Protein AF-Q921U5-F1 (afdb_monomer_lite)

Radius of gyration: 19.56 Å; chains: 1; bounding box: 81×26×47 Å

Organism: Mus musculus (NCBI:txid10090)

Foldseek 3Di:
DVCVVCVVVLVQLLVLCVDPDLVSVLVSLLVLLVLLQDPVSLVSLVVVPVSSLVSLLSLLVCLQDPPPVSVLSSLSSLLSNLADDPVRPDPVSLVSSVVSCCSNDVCSVVSLVVQLPDPDLSSVLSSLSNLLRCLLRPVSLLVQLPDPCSLVVLLDLPPDDDDSNLVSSLSSLVSNLPHPCNCVRNHVVSNVSSVVDNVCGSPDDPDDPPPPPPPDD

Sequence (217 aa):
QICERYPVFLEKVFEMADSQDPTMIGVAVDTVGILGSSVEGKQVLQKTGTRFERVLMRVGYQAKNASTELKIRCLDAVSSLLYLSPEQQTDDFLGMTESWFSSMSRDSLELFRGISNQPFPELHCAALKVFTAIADQPWAQRLMFNSPGFVEFVMDRSVEHDKASKDAKYELVKALANSKTVAEIFGNSNYLRLRAYLSEGPYYVKPVATTAVEGAD

Secondary structure (DSSP, 8-state):
-HHHH-HHHHHHHHHHHT-S-HHHHHHHHHHHHHHTTSHHHHHHHHHTTHHHHHHHHHHHHHHHHS-HHHHHHHHHHHHHHH---GGG--HHHHHHHHHHHHHH-TTHHHHHHHHHTSS-HHHHHHHHHHHHHHTTSHHHHHHHHHSTTHHHHHH--SS--SHHHHHHHHHHHHHHHH-SSHHHHHHHHHHHHHHHHHHH-TT--------------

pLDDT: mean 92.64, std 11.53, range [40.38, 98.75]

InterPro domains:
  IPR014756 Immunoglobulin E-set [SSF81296] (15-83)
  IPR019538 26S proteasome non-ATPase regulatory subunit 5 [PF10508] (1-216)
  IPR019538 26S proteasome non-ATPase regulatory subunit 5 [PTHR13554] (2-216)

Structure (mmCIF, N/CA/C/O backbone):
data_AF-Q921U5-F1
#
_entry.id   AF-Q921U5-F1
#
loop_
_atom_site.group_PDB
_atom_site.id
_atom_site.type_symbol
_atom_site.label_atom_id
_atom_site.label_alt_id
_atom_site.label_comp_id
_atom_site.label_asym_id
_atom_site.label_entity_id
_atom_site.label_seq_id
_atom_site.pdbx_PDB_ins_code
_atom_site.Cartn_x
_atom_site.Cartn_y
_atom_site.Cartn_z
_atom_site.occupancy
_atom_site.B_iso_or_equiv
_atom_site.auth_seq_id
_atom_site.auth_comp_id
_atom_site.auth_asym_id
_atom_site.auth_atom_id
_atom_site.pdbx_PDB_model_num
ATOM 1 N N . GLN A 1 1 ? 21.595 -8.890 -4.138 1.00 53.31 1 GLN A N 1
ATOM 2 C CA . GLN A 1 1 ? 22.723 -9.441 -4.931 1.00 53.31 1 GLN A CA 1
ATOM 3 C C . GLN A 1 1 ? 22.434 -9.629 -6.429 1.00 53.31 1 GLN A C 1
ATOM 5 O O . GLN A 1 1 ? 23.330 -9.337 -7.203 1.00 53.31 1 GLN A O 1
ATOM 10 N N . ILE A 1 2 ? 21.250 -10.074 -6.887 1.00 54.44 2 ILE A N 1
ATOM 11 C CA . ILE A 1 2 ? 20.978 -10.248 -8.339 1.00 54.44 2 ILE A CA 1
ATOM 12 C C . ILE A 1 2 ? 20.905 -8.901 -9.081 1.00 54.44 2 ILE A C 1
ATOM 14 O O . ILE A 1 2 ? 21.596 -8.713 -10.072 1.00 54.44 2 ILE A O 1
ATOM 18 N N . CYS A 1 3 ? 20.155 -7.917 -8.587 1.00 47.94 3 CYS A N 1
ATOM 19 C CA . CYS A 1 3 ? 19.958 -6.667 -9.334 1.00 47.94 3 CYS A CA 1
ATOM 20 C C . CYS A 1 3 ? 21.197 -5.747 -9.397 1.00 47.94 3 CYS A C 1
ATOM 22 O O . CYS A 1 3 ? 21.364 -5.025 -10.371 1.00 47.94 3 CYS A O 1
ATOM 24 N N . GLU A 1 4 ? 22.116 -5.827 -8.426 1.00 53.91 4 GLU A N 1
ATOM 25 C CA . GLU A 1 4 ? 23.436 -5.166 -8.521 1.00 53.91 4 GLU A CA 1
ATOM 26 C C . GLU A 1 4 ? 24.382 -5.889 -9.493 1.00 53.91 4 GLU A C 1
ATOM 28 O O . GLU A 1 4 ? 25.324 -5.296 -10.008 1.00 53.91 4 GLU A O 1
ATOM 33 N N . ARG A 1 5 ? 24.119 -7.174 -9.764 1.00 56.62 5 ARG A N 1
ATOM 34 C CA . ARG A 1 5 ? 24.915 -8.025 -10.655 1.00 56.62 5 ARG A CA 1
ATOM 35 C C . ARG A 1 5 ? 24.392 -8.035 -12.096 1.00 56.62 5 ARG A C 1
ATOM 37 O O . ARG A 1 5 ? 25.130 -8.425 -12.994 1.00 56.62 5 ARG A O 1
ATOM 44 N N . TYR A 1 6 ? 23.158 -7.574 -12.322 1.00 63.53 6 TYR A N 1
ATOM 45 C CA . TYR A 1 6 ? 22.500 -7.537 -13.631 1.00 63.53 6 TYR A CA 1
ATOM 46 C C . TYR A 1 6 ? 21.764 -6.201 -13.856 1.00 63.53 6 TYR A C 1
ATOM 48 O O . TYR A 1 6 ? 20.534 -6.178 -13.874 1.00 63.53 6 TYR A O 1
ATOM 56 N N . PRO A 1 7 ? 22.476 -5.076 -14.062 1.00 70.94 7 PRO A N 1
ATOM 57 C CA . PRO A 1 7 ? 21.848 -3.775 -14.340 1.00 70.94 7 PRO A CA 1
ATOM 58 C C . PRO A 1 7 ? 20.927 -3.809 -15.571 1.00 70.94 7 PRO A C 1
ATOM 60 O O . PRO A 1 7 ? 19.854 -3.211 -15.559 1.00 70.94 7 PRO A O 1
ATOM 63 N N . VAL A 1 8 ? 21.286 -4.614 -16.576 1.00 80.56 8 VAL A N 1
ATOM 64 C CA . VAL A 1 8 ? 20.490 -4.854 -17.792 1.00 80.56 8 VAL A CA 1
ATOM 65 C C . VAL A 1 8 ? 19.105 -5.437 -17.476 1.00 80.56 8 VAL A C 1
ATOM 67 O O . VAL A 1 8 ? 18.139 -5.165 -18.183 1.00 80.56 8 VAL A O 1
ATOM 70 N N . PHE A 1 9 ? 18.977 -6.220 -16.398 1.00 87.12 9 PHE A N 1
ATOM 71 C CA . PHE A 1 9 ? 17.687 -6.776 -15.989 1.00 87.12 9 PHE A CA 1
ATOM 72 C C . PHE A 1 9 ? 16.730 -5.674 -15.524 1.00 87.12 9 PHE A C 1
ATOM 74 O O . PHE A 1 9 ? 15.598 -5.617 -15.996 1.00 87.12 9 PHE A O 1
ATOM 81 N N . LEU A 1 10 ? 17.188 -4.771 -14.650 1.00 89.88 10 LEU A N 1
ATOM 82 C CA . LEU A 1 10 ? 16.364 -3.649 -14.189 1.00 89.88 10 LEU A CA 1
ATOM 83 C C . LEU A 1 10 ? 16.002 -2.703 -15.331 1.00 89.88 10 LEU A C 1
ATOM 85 O O . LEU A 1 10 ? 14.870 -2.233 -15.393 1.00 89.88 10 LEU A O 1
ATOM 89 N N . GLU A 1 11 ? 16.933 -2.461 -16.252 1.00 90.25 11 GLU A N 1
ATOM 90 C CA . GLU A 1 11 ? 16.661 -1.658 -17.445 1.00 90.25 11 GLU A CA 1
ATOM 91 C C . GLU A 1 11 ? 15.541 -2.273 -18.277 1.00 90.25 11 GLU A C 1
ATOM 93 O O . GLU A 1 11 ? 14.580 -1.581 -18.608 1.00 90.25 11 GLU A O 1
ATOM 98 N N . LYS A 1 12 ? 15.585 -3.590 -18.508 1.00 94.19 12 LYS A N 1
ATOM 99 C CA . LYS A 1 12 ? 14.509 -4.278 -19.218 1.00 94.19 12 LYS A CA 1
ATOM 100 C C . LYS A 1 12 ? 13.178 -4.194 -18.475 1.00 94.19 12 LYS A C 1
ATOM 102 O O . LYS A 1 12 ? 12.153 -3.966 -19.107 1.00 94.19 12 LYS A O 1
ATOM 107 N N . VAL A 1 13 ? 13.176 -4.347 -17.150 1.00 95.56 13 VAL A N 1
ATOM 108 C CA . VAL A 1 13 ? 11.961 -4.202 -16.331 1.00 95.56 13 VAL A CA 1
ATOM 109 C C . VAL A 1 13 ? 11.369 -2.798 -16.460 1.00 95.56 13 VAL A C 1
ATOM 111 O O . VAL A 1 13 ? 10.159 -2.660 -16.616 1.00 95.56 13 VAL A O 1
ATOM 114 N N . PHE A 1 14 ? 12.198 -1.756 -16.463 1.00 95.88 14 PHE A N 1
ATOM 115 C CA . PHE A 1 14 ? 11.721 -0.379 -16.599 1.00 95.88 14 PHE A CA 1
ATOM 116 C C . PHE A 1 14 ? 11.212 -0.082 -18.015 1.00 95.88 14 PHE A C 1
ATOM 118 O O . PHE A 1 14 ? 10.153 0.522 -18.159 1.00 95.88 14 PHE A O 1
ATOM 125 N N . GLU A 1 15 ? 11.881 -0.586 -19.056 1.00 95.75 15 GLU A N 1
ATOM 126 C CA . GLU A 1 15 ? 11.371 -0.522 -20.435 1.00 95.75 15 GLU A CA 1
ATOM 127 C C . GLU A 1 15 ? 10.002 -1.201 -20.578 1.00 95.75 15 GLU A C 1
ATOM 129 O O . GLU A 1 15 ? 9.134 -0.712 -21.298 1.00 95.75 15 GLU A O 1
ATOM 134 N N . MET A 1 16 ? 9.790 -2.327 -19.888 1.00 96.88 16 MET A N 1
ATOM 135 C CA . MET A 1 16 ? 8.496 -3.011 -19.876 1.00 96.88 16 MET A CA 1
ATOM 136 C C . MET A 1 16 ? 7.412 -2.185 -19.171 1.00 96.88 16 MET A C 1
ATOM 138 O O . MET A 1 16 ? 6.277 -2.165 -19.643 1.00 96.88 16 MET A O 1
ATOM 142 N N . ALA A 1 17 ? 7.749 -1.467 -18.093 1.00 95.94 17 ALA A N 1
ATOM 143 C CA . ALA A 1 17 ? 6.819 -0.565 -17.405 1.00 95.94 17 ALA A CA 1
ATOM 144 C C . ALA A 1 17 ? 6.407 0.645 -18.268 1.00 95.94 17 ALA A C 1
ATOM 146 O O . ALA A 1 17 ? 5.280 1.129 -18.147 1.00 95.94 17 ALA A O 1
ATOM 147 N N . ASP A 1 18 ? 7.298 1.100 -19.156 1.00 93.81 18 ASP A N 1
ATOM 148 C CA . ASP A 1 18 ? 7.051 2.175 -20.129 1.00 93.81 18 ASP A CA 1
ATOM 149 C C . ASP A 1 18 ? 6.366 1.684 -21.426 1.00 93.81 18 ASP A C 1
ATOM 151 O O . ASP A 1 18 ? 6.027 2.487 -22.300 1.00 93.81 18 ASP A O 1
ATOM 155 N N . SER A 1 19 ? 6.127 0.374 -21.559 1.00 94.50 19 SER A N 1
ATOM 156 C CA . SER A 1 19 ? 5.446 -0.219 -22.713 1.00 94.50 19 SER A CA 1
ATOM 157 C C . SER A 1 19 ? 3.997 0.268 -22.856 1.00 94.50 19 SER A C 1
ATOM 159 O O . SER A 1 19 ? 3.361 0.732 -21.910 1.00 94.50 19 SER A O 1
ATOM 161 N N . GLN A 1 20 ? 3.444 0.116 -24.060 1.00 93.19 20 GLN A N 1
ATOM 162 C CA . GLN A 1 20 ? 2.005 0.249 -24.314 1.00 93.19 20 GLN A CA 1
ATOM 163 C C . GLN A 1 20 ? 1.256 -1.084 -24.180 1.00 93.19 20 GLN A C 1
ATOM 165 O O . GLN A 1 20 ? 0.032 -1.081 -24.097 1.00 93.19 20 GLN A O 1
ATOM 170 N N . ASP A 1 21 ? 1.977 -2.209 -24.156 1.00 96.31 21 ASP A N 1
ATOM 171 C CA . ASP A 1 21 ? 1.406 -3.546 -23.986 1.00 96.31 21 ASP A CA 1
ATOM 172 C C . ASP A 1 21 ? 1.064 -3.796 -22.503 1.00 96.31 21 ASP A C 1
ATOM 174 O O . ASP A 1 21 ? 1.984 -3.880 -21.677 1.00 96.31 21 ASP A O 1
ATOM 178 N N . PRO A 1 22 ? -0.227 -3.959 -22.145 1.00 95.19 22 PRO A N 1
ATOM 179 C CA . PRO A 1 22 ? -0.652 -4.234 -20.772 1.00 95.19 22 PRO A CA 1
ATOM 180 C C . PRO A 1 22 ? -0.011 -5.486 -20.168 1.00 95.19 22 PRO A C 1
ATOM 182 O O . PRO A 1 22 ? 0.196 -5.538 -18.957 1.00 95.19 22 PRO A O 1
ATOM 185 N N . THR A 1 23 ? 0.342 -6.473 -20.994 1.00 96.69 23 THR A N 1
ATOM 186 C CA . THR A 1 23 ? 1.014 -7.703 -20.555 1.00 96.69 23 THR A CA 1
ATOM 187 C C . THR A 1 23 ? 2.412 -7.386 -20.041 1.00 96.69 23 THR A C 1
ATOM 189 O O . THR A 1 23 ? 2.785 -7.800 -18.944 1.00 96.69 23 THR A O 1
ATOM 192 N N . MET A 1 24 ? 3.167 -6.592 -20.806 1.00 97.62 24 MET A N 1
ATOM 193 C CA . MET A 1 24 ? 4.521 -6.163 -20.449 1.00 97.62 24 MET A CA 1
ATOM 194 C C . MET A 1 24 ? 4.506 -5.262 -19.216 1.00 97.62 24 MET A C 1
ATOM 196 O O . MET A 1 24 ? 5.307 -5.463 -18.304 1.00 97.62 24 MET A O 1
ATOM 200 N N . ILE A 1 25 ? 3.547 -4.334 -19.147 1.00 98.06 25 ILE A N 1
ATOM 201 C CA . ILE A 1 25 ? 3.354 -3.490 -17.965 1.00 98.06 25 ILE A CA 1
ATOM 202 C C . ILE A 1 25 ? 3.075 -4.368 -16.742 1.00 98.06 25 ILE A C 1
ATOM 204 O O . ILE A 1 25 ? 3.726 -4.203 -15.716 1.00 98.06 25 ILE A O 1
ATOM 208 N N . GLY A 1 26 ? 2.152 -5.327 -16.850 1.00 97.94 26 GLY A N 1
ATOM 209 C CA . GLY A 1 26 ? 1.826 -6.237 -15.755 1.00 97.94 26 GLY A CA 1
ATOM 210 C C . GLY A 1 26 ? 3.046 -7.012 -15.253 1.00 97.94 26 GLY A C 1
ATOM 211 O O . GLY A 1 26 ? 3.298 -7.047 -14.051 1.00 97.94 26 GLY A O 1
ATOM 212 N N . VAL A 1 27 ? 3.845 -7.584 -16.161 1.00 97.94 27 VAL A N 1
ATOM 213 C CA . VAL A 1 27 ? 5.081 -8.301 -15.795 1.00 97.94 27 VAL A CA 1
ATOM 214 C C . VAL A 1 27 ? 6.065 -7.377 -15.077 1.00 97.94 27 VAL A C 1
ATOM 216 O O . VAL A 1 27 ? 6.662 -7.775 -14.075 1.00 97.94 27 VAL A O 1
ATOM 219 N N . ALA A 1 28 ? 6.228 -6.142 -15.554 1.00 98.00 28 ALA A N 1
ATOM 220 C CA . ALA A 1 28 ? 7.110 -5.171 -14.921 1.00 98.00 28 ALA A CA 1
ATOM 221 C C . ALA A 1 28 ? 6.647 -4.806 -13.506 1.00 98.00 28 ALA A C 1
ATOM 223 O O . ALA A 1 28 ? 7.454 -4.803 -12.578 1.00 98.00 28 ALA A O 1
ATOM 224 N N . VAL A 1 29 ? 5.349 -4.538 -13.346 1.00 98.19 29 VAL A N 1
ATOM 225 C CA . VAL A 1 29 ? 4.718 -4.187 -12.069 1.00 98.19 29 VAL A CA 1
ATOM 226 C C . VAL A 1 29 ? 4.904 -5.305 -11.046 1.00 98.19 29 VAL A C 1
ATOM 228 O O . VAL A 1 29 ? 5.405 -5.041 -9.954 1.00 98.19 29 VAL A O 1
ATOM 231 N N . ASP A 1 30 ? 4.596 -6.551 -11.412 1.00 98.25 30 ASP A N 1
ATOM 232 C CA . ASP A 1 30 ? 4.766 -7.700 -10.516 1.00 98.25 30 ASP A CA 1
ATOM 233 C C . ASP A 1 30 ? 6.237 -7.893 -10.137 1.00 98.25 30 ASP A C 1
ATOM 235 O O . ASP A 1 30 ? 6.568 -8.108 -8.971 1.00 98.25 30 ASP A O 1
ATOM 239 N N . THR A 1 31 ? 7.142 -7.770 -11.113 1.00 97.44 31 THR A N 1
ATOM 240 C CA . THR A 1 31 ? 8.584 -7.919 -10.881 1.00 97.44 31 THR A CA 1
ATOM 241 C C . THR A 1 31 ? 9.095 -6.863 -9.906 1.00 97.44 31 THR A C 1
ATOM 243 O O . THR A 1 31 ? 9.824 -7.185 -8.968 1.00 97.44 31 THR A O 1
ATOM 246 N N . VAL A 1 32 ? 8.697 -5.603 -10.093 1.00 97.12 32 VAL A N 1
ATOM 247 C CA . VAL A 1 32 ? 9.043 -4.505 -9.187 1.00 97.12 32 VAL A CA 1
ATOM 248 C C . VAL A 1 32 ? 8.442 -4.726 -7.801 1.00 97.12 32 VAL A C 1
ATOM 250 O O . VAL A 1 32 ? 9.136 -4.496 -6.816 1.00 97.12 32 VAL A O 1
ATOM 253 N N . GLY A 1 33 ? 7.198 -5.203 -7.706 1.00 97.81 33 GLY A N 1
ATOM 254 C CA . GLY A 1 33 ? 6.563 -5.541 -6.431 1.00 97.81 33 GLY A CA 1
ATOM 255 C C . GLY A 1 33 ? 7.325 -6.627 -5.668 1.00 97.81 33 GLY A C 1
ATOM 256 O O . GLY A 1 33 ? 7.593 -6.471 -4.477 1.00 97.81 33 GLY A O 1
ATOM 257 N N . ILE A 1 34 ? 7.750 -7.688 -6.363 1.00 97.38 34 ILE A N 1
ATOM 258 C CA . ILE A 1 34 ? 8.546 -8.785 -5.792 1.00 97.38 34 ILE A CA 1
ATOM 259 C C . ILE A 1 34 ? 9.930 -8.296 -5.358 1.00 97.38 34 ILE A C 1
ATOM 261 O O . ILE A 1 34 ? 10.368 -8.587 -4.251 1.00 97.38 34 ILE A O 1
ATOM 265 N N . LEU A 1 35 ? 10.631 -7.524 -6.192 1.00 95.38 35 LEU A N 1
ATOM 266 C CA . LEU A 1 35 ? 11.910 -6.924 -5.797 1.00 95.38 35 LEU A CA 1
ATOM 267 C C . LEU A 1 35 ? 11.731 -6.010 -4.585 1.00 95.38 35 LEU A C 1
ATOM 269 O O . LEU A 1 35 ? 12.499 -6.059 -3.630 1.00 95.38 35 LEU A O 1
ATOM 273 N N . GLY A 1 36 ? 10.676 -5.208 -4.615 1.00 96.00 36 GLY A N 1
ATOM 274 C CA . GLY A 1 36 ? 10.284 -4.306 -3.555 1.00 96.00 36 GLY A CA 1
ATOM 275 C C . GLY A 1 36 ? 9.903 -4.996 -2.256 1.00 96.00 36 GLY A C 1
ATOM 276 O O . GLY A 1 36 ? 9.815 -4.304 -1.255 1.00 96.00 36 GLY A O 1
ATOM 277 N N . SER A 1 37 ? 9.696 -6.314 -2.207 1.00 96.19 37 SER A N 1
ATOM 278 C CA . SER A 1 37 ? 9.260 -6.990 -0.981 1.00 96.19 37 SER A CA 1
ATOM 279 C C . SER A 1 37 ? 10.388 -7.238 0.030 1.00 96.19 37 SER A C 1
ATOM 281 O O . SER A 1 37 ? 10.100 -7.667 1.145 1.00 96.19 37 SER A O 1
ATOM 283 N N . SER A 1 38 ? 11.656 -6.982 -0.322 1.00 95.81 38 SER A N 1
ATOM 284 C CA . SER A 1 38 ? 12.798 -7.053 0.604 1.00 95.81 38 SER A CA 1
ATOM 285 C C . SER A 1 38 ? 13.500 -5.705 0.761 1.00 95.81 38 SER A C 1
ATOM 287 O O . SER A 1 38 ? 13.418 -4.830 -0.103 1.00 95.81 38 SER A O 1
ATOM 289 N N . VAL A 1 39 ? 14.230 -5.544 1.866 1.00 95.19 39 VAL A N 1
ATOM 290 C CA . VAL A 1 39 ? 15.006 -4.332 2.162 1.00 95.19 39 VAL A CA 1
ATOM 291 C C . VAL A 1 39 ? 16.083 -4.090 1.104 1.00 95.19 39 VAL A C 1
ATOM 293 O O . VAL A 1 39 ? 16.223 -2.982 0.593 1.00 95.19 39 VAL A O 1
ATOM 296 N N . GLU A 1 40 ? 16.813 -5.132 0.718 1.00 94.62 40 GLU A N 1
ATOM 297 C CA . GLU A 1 40 ? 17.884 -5.042 -0.276 1.00 94.62 40 GLU A CA 1
ATOM 298 C C . GLU A 1 40 ? 17.323 -4.676 -1.649 1.00 94.62 40 GLU A C 1
ATOM 300 O O . GLU A 1 40 ? 17.908 -3.867 -2.368 1.00 94.62 40 GLU A O 1
ATOM 305 N N . GLY A 1 41 ? 16.183 -5.259 -2.029 1.00 95.19 41 GLY A N 1
ATOM 306 C CA . GLY A 1 41 ? 15.537 -4.935 -3.292 1.00 95.19 41 GLY A CA 1
ATOM 307 C C . GLY A 1 41 ? 15.020 -3.499 -3.313 1.00 95.19 41 GLY A C 1
ATOM 308 O O . GLY A 1 41 ? 15.261 -2.788 -4.290 1.00 95.19 41 GLY A O 1
ATOM 309 N N . LYS A 1 42 ? 14.442 -3.018 -2.204 1.00 96.94 42 LYS A N 1
ATOM 310 C CA . LYS A 1 42 ? 14.070 -1.607 -2.048 1.00 96.94 42 LYS A CA 1
ATOM 311 C C . LYS A 1 42 ? 15.268 -0.667 -2.219 1.00 96.94 42 LYS A C 1
ATOM 313 O O . LYS A 1 42 ? 15.197 0.284 -2.993 1.00 96.94 42 LYS A O 1
ATOM 318 N N . GLN A 1 43 ? 16.390 -0.961 -1.557 1.00 95.50 43 GLN A N 1
ATOM 319 C CA . GLN A 1 43 ? 17.624 -0.178 -1.687 1.00 95.50 43 GLN A CA 1
ATOM 320 C C . GLN A 1 43 ? 18.137 -0.152 -3.128 1.00 95.50 43 GLN A C 1
ATOM 322 O O . GLN A 1 43 ? 18.579 0.888 -3.612 1.00 95.50 43 GLN A O 1
ATOM 327 N N . VAL A 1 44 ? 18.076 -1.283 -3.833 1.00 94.31 44 VAL A N 1
ATOM 328 C CA . VAL A 1 44 ? 18.484 -1.335 -5.238 1.00 94.31 44 VAL A CA 1
ATOM 329 C C . VAL A 1 44 ? 17.575 -0.476 -6.118 1.00 94.31 44 VAL A C 1
ATOM 331 O O . VAL A 1 44 ? 18.090 0.281 -6.938 1.00 94.31 44 VAL A O 1
ATOM 334 N N . LEU A 1 45 ? 16.254 -0.542 -5.933 1.00 95.81 45 LEU A N 1
ATOM 335 C CA . LEU A 1 45 ? 15.310 0.311 -6.662 1.00 95.81 45 LEU A CA 1
ATOM 336 C C . LEU A 1 45 ? 15.593 1.795 -6.385 1.00 95.81 45 LEU A C 1
ATOM 338 O O . LEU A 1 45 ? 15.733 2.574 -7.331 1.00 95.81 45 LEU A O 1
ATOM 342 N N . GLN A 1 46 ? 15.811 2.160 -5.117 1.00 95.81 46 GLN A N 1
ATOM 343 C CA . GLN A 1 46 ? 16.134 3.528 -4.706 1.00 95.81 46 GLN A CA 1
ATOM 344 C C . GLN A 1 46 ? 17.400 4.070 -5.383 1.00 95.81 46 GLN A C 1
ATOM 346 O O . GLN A 1 46 ? 17.416 5.213 -5.841 1.00 95.81 46 GLN A O 1
ATOM 351 N N . LYS A 1 47 ? 18.451 3.249 -5.524 1.00 94.62 47 LYS A N 1
ATOM 352 C CA . LYS A 1 47 ? 19.707 3.638 -6.198 1.00 94.62 47 LYS A CA 1
ATOM 353 C C . LYS A 1 47 ? 19.514 4.034 -7.666 1.00 94.62 47 LYS A C 1
ATOM 355 O O . LYS A 1 47 ? 20.374 4.708 -8.228 1.00 94.62 47 LYS A O 1
ATOM 360 N N . THR A 1 48 ? 18.416 3.629 -8.308 1.00 93.94 48 THR A N 1
ATOM 361 C CA . THR A 1 48 ? 18.143 3.992 -9.709 1.00 93.94 48 THR A CA 1
ATOM 362 C C . THR A 1 48 ? 17.485 5.369 -9.878 1.00 93.94 48 THR A C 1
ATOM 364 O O . THR A 1 48 ? 17.369 5.845 -11.013 1.00 93.94 48 THR A O 1
ATOM 367 N N . GLY A 1 49 ? 17.119 6.032 -8.774 1.00 94.19 49 GLY A N 1
ATOM 368 C CA . GLY A 1 49 ? 16.698 7.433 -8.729 1.00 94.19 49 GLY A CA 1
ATOM 369 C C . GLY A 1 49 ? 15.476 7.740 -9.596 1.00 94.19 49 GLY A C 1
ATOM 370 O O . GLY A 1 49 ? 14.472 7.030 -9.562 1.00 94.19 49 GLY A O 1
ATOM 371 N N . THR A 1 50 ? 15.579 8.787 -10.419 1.00 94.88 50 THR A N 1
ATOM 372 C CA . THR A 1 50 ? 14.481 9.309 -11.258 1.00 94.88 50 THR A CA 1
ATOM 373 C C . THR A 1 50 ? 13.893 8.283 -12.231 1.00 94.88 50 THR A C 1
ATOM 375 O O . THR A 1 50 ? 12.751 8.424 -12.670 1.00 94.88 50 THR A O 1
ATOM 378 N N . ARG A 1 51 ? 14.646 7.228 -12.576 1.00 95.00 51 ARG A N 1
ATOM 379 C CA . ARG A 1 51 ? 14.122 6.117 -13.383 1.00 95.00 51 ARG A CA 1
ATOM 380 C C . ARG A 1 51 ? 13.054 5.341 -12.621 1.00 95.00 51 ARG A C 1
ATOM 382 O O . ARG A 1 51 ? 11.989 5.091 -13.174 1.00 95.00 51 ARG A O 1
ATOM 389 N N . PHE A 1 52 ? 13.306 5.013 -11.356 1.00 96.69 52 PHE A N 1
ATOM 390 C CA . PHE A 1 52 ? 12.315 4.322 -10.540 1.00 96.69 52 PHE A CA 1
ATOM 391 C C . PHE A 1 52 ? 11.133 5.219 -10.187 1.00 96.69 52 PHE A C 1
ATOM 393 O O . PHE A 1 52 ? 9.991 4.779 -10.254 1.00 96.69 52 PHE A O 1
ATOM 400 N N . GLU A 1 53 ? 11.382 6.501 -9.928 1.00 97.06 53 GLU A N 1
ATOM 401 C CA . GLU A 1 53 ? 10.313 7.488 -9.749 1.00 97.06 53 GLU A CA 1
ATOM 402 C C . GLU A 1 53 ? 9.352 7.525 -10.950 1.00 97.06 53 GLU A C 1
ATOM 404 O O . GLU A 1 53 ? 8.133 7.562 -10.781 1.00 97.06 53 GLU A O 1
ATOM 409 N N . ARG A 1 54 ? 9.879 7.429 -12.178 1.00 97.06 54 ARG A N 1
ATOM 410 C CA . ARG A 1 54 ? 9.058 7.321 -13.391 1.00 97.06 54 ARG A CA 1
ATOM 411 C C . ARG A 1 54 ? 8.207 6.061 -13.417 1.00 97.06 54 ARG A C 1
ATOM 413 O O . ARG A 1 54 ? 7.032 6.142 -13.772 1.00 97.06 54 ARG A O 1
ATOM 420 N N . VAL A 1 55 ? 8.771 4.928 -13.005 1.00 98.00 55 VAL A N 1
ATOM 421 C CA . VAL A 1 55 ? 8.012 3.683 -12.860 1.00 98.00 55 VAL A CA 1
ATOM 422 C C . VAL A 1 55 ? 6.885 3.870 -11.845 1.00 98.00 55 VAL A C 1
ATOM 424 O O . VAL A 1 55 ? 5.752 3.524 -12.156 1.00 98.00 55 VAL A O 1
ATOM 427 N N . LEU A 1 56 ? 7.137 4.489 -10.688 1.00 98.38 56 LEU A N 1
ATOM 428 C CA . LEU A 1 56 ? 6.110 4.759 -9.672 1.00 98.38 56 LEU A CA 1
ATOM 429 C C . LEU A 1 56 ? 4.995 5.682 -10.188 1.00 98.38 56 LEU A C 1
ATOM 431 O O . LEU A 1 56 ? 3.817 5.368 -10.008 1.00 98.38 56 LEU A O 1
ATOM 435 N N . MET A 1 57 ? 5.337 6.761 -10.902 1.00 98.06 57 MET A N 1
ATOM 436 C CA . MET A 1 57 ? 4.354 7.614 -11.590 1.00 98.06 57 MET A CA 1
ATOM 437 C C . MET A 1 57 ? 3.497 6.801 -12.567 1.00 98.06 57 MET A C 1
ATOM 439 O O . MET A 1 57 ? 2.284 7.004 -12.685 1.00 98.06 57 MET A O 1
ATOM 443 N N . ARG A 1 58 ? 4.119 5.858 -13.281 1.00 97.69 58 ARG A N 1
ATOM 444 C CA . ARG A 1 58 ? 3.421 5.004 -14.239 1.00 97.69 58 ARG A CA 1
ATOM 445 C C . ARG A 1 58 ? 2.529 3.978 -13.547 1.00 97.69 58 ARG A C 1
ATOM 447 O O . ARG A 1 58 ? 1.387 3.825 -13.967 1.00 97.69 58 ARG A O 1
ATOM 454 N N . VAL A 1 59 ? 2.980 3.373 -12.450 1.00 98.25 59 VAL A N 1
ATOM 455 C CA . VAL A 1 59 ? 2.167 2.504 -11.585 1.00 98.25 59 VAL A CA 1
ATOM 456 C C . VAL A 1 59 ? 0.939 3.255 -11.071 1.00 98.25 59 VAL A C 1
ATOM 458 O O . VAL A 1 59 ? -0.173 2.756 -11.219 1.00 98.25 59 VAL A O 1
ATOM 461 N N . GLY A 1 60 ? 1.102 4.478 -10.556 1.00 98.00 60 GLY A N 1
ATOM 462 C CA . GLY A 1 60 ? -0.021 5.306 -10.105 1.00 98.00 60 GLY A CA 1
ATOM 4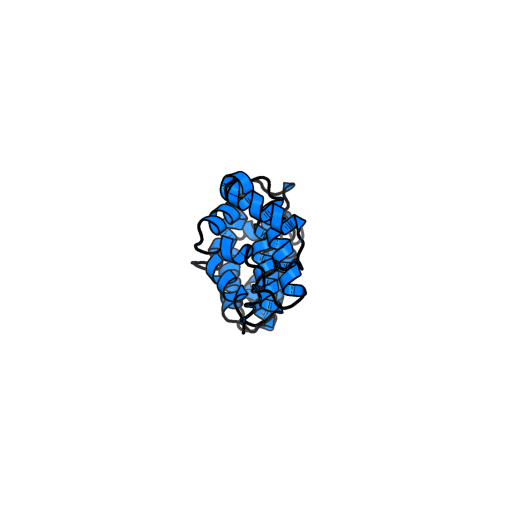63 C C . GLY A 1 60 ? -1.005 5.643 -11.231 1.00 98.00 60 GLY A C 1
ATOM 464 O O . GLY A 1 60 ? -2.223 5.536 -11.063 1.00 98.00 60 GLY A O 1
ATOM 465 N N . TYR A 1 61 ? -0.497 5.959 -12.428 1.00 97.69 61 TYR A N 1
ATOM 466 C CA . TYR A 1 61 ? -1.344 6.148 -13.606 1.00 97.69 61 TYR A CA 1
ATOM 467 C C . TYR A 1 61 ? -2.140 4.885 -13.964 1.00 97.69 61 TYR A C 1
ATOM 469 O O . TYR A 1 61 ? -3.330 4.987 -14.270 1.00 97.69 61 TYR A O 1
ATOM 477 N N . GLN A 1 62 ? -1.512 3.707 -13.945 1.00 98.06 62 GLN A N 1
ATOM 478 C CA . GLN A 1 62 ? -2.185 2.453 -14.288 1.00 98.06 62 GLN A CA 1
ATOM 479 C C . GLN A 1 62 ? -3.195 2.044 -13.209 1.00 98.06 62 GLN A C 1
ATOM 481 O O . GLN A 1 62 ? -4.323 1.693 -13.550 1.00 98.06 62 GLN A O 1
ATOM 486 N N . ALA A 1 63 ? -2.872 2.221 -11.924 1.00 97.38 63 ALA A N 1
ATOM 487 C CA . ALA A 1 63 ? -3.805 2.018 -10.812 1.00 97.38 63 ALA A CA 1
ATOM 488 C C . ALA A 1 63 ? -5.090 2.858 -10.959 1.00 97.38 63 ALA A C 1
ATOM 490 O O . ALA A 1 63 ? -6.176 2.426 -10.575 1.00 97.38 63 ALA A O 1
ATOM 491 N N . LYS A 1 64 ? -4.998 4.039 -11.585 1.00 96.25 64 LYS A N 1
ATOM 492 C CA . LYS A 1 64 ? -6.161 4.883 -11.885 1.00 96.25 64 LYS A CA 1
ATOM 493 C C . LYS A 1 64 ? -6.919 4.454 -13.146 1.00 96.25 64 LYS A C 1
ATOM 495 O O . LYS A 1 64 ? -8.151 4.403 -13.130 1.00 96.25 64 LYS A O 1
ATOM 500 N N . ASN A 1 65 ? -6.207 4.164 -14.236 1.00 95.81 65 ASN A N 1
ATOM 501 C CA . ASN A 1 65 ? -6.788 4.159 -15.587 1.00 95.81 65 ASN A CA 1
ATOM 502 C C . ASN A 1 65 ? -6.865 2.783 -16.267 1.00 95.81 65 ASN A C 1
ATOM 504 O O . ASN A 1 65 ? -7.575 2.655 -17.260 1.00 95.81 65 ASN A O 1
ATOM 508 N N . ALA A 1 66 ? -6.151 1.771 -15.774 1.00 96.19 66 ALA A N 1
ATOM 509 C CA . ALA A 1 66 ? -6.065 0.474 -16.440 1.00 96.19 66 ALA A CA 1
ATOM 510 C C . ALA A 1 66 ? -7.320 -0.401 -16.257 1.00 96.19 66 ALA A C 1
ATOM 512 O O . ALA A 1 66 ? -8.275 -0.036 -15.562 1.00 96.19 66 ALA A O 1
ATOM 513 N N . SER A 1 67 ? -7.295 -1.591 -16.867 1.00 96.00 67 SER A N 1
ATOM 514 C CA . SER A 1 67 ? -8.256 -2.657 -16.579 1.00 96.00 67 SER A CA 1
ATOM 515 C C . SER A 1 67 ? -8.211 -3.052 -15.100 1.00 96.00 67 SER A C 1
ATOM 517 O O . SER A 1 67 ? -7.187 -2.896 -14.434 1.00 96.00 67 SER A O 1
ATOM 519 N N . THR A 1 68 ? -9.316 -3.597 -14.588 1.00 95.81 68 THR A N 1
ATOM 520 C CA . THR A 1 68 ? -9.431 -4.075 -13.200 1.00 95.81 68 THR A CA 1
ATOM 521 C C . THR A 1 68 ? -8.270 -4.986 -12.803 1.00 95.81 68 THR A C 1
ATOM 523 O O . THR A 1 68 ? -7.662 -4.778 -11.760 1.00 95.81 68 THR A O 1
ATOM 526 N N . GLU A 1 69 ? -7.903 -5.939 -13.660 1.00 96.19 69 GLU A N 1
ATOM 527 C CA . GLU A 1 69 ? -6.796 -6.864 -13.403 1.00 96.19 69 GLU A CA 1
ATOM 528 C C . GLU A 1 69 ? -5.455 -6.136 -13.221 1.00 96.19 69 GLU A C 1
ATOM 530 O O . GLU A 1 69 ? -4.755 -6.354 -12.232 1.00 96.19 69 GLU A O 1
ATOM 535 N N . LEU A 1 70 ? -5.103 -5.225 -14.135 1.00 97.62 70 LEU A N 1
ATOM 536 C CA . LEU A 1 70 ? -3.837 -4.499 -14.044 1.00 97.62 70 LEU A CA 1
ATOM 537 C C . LEU A 1 70 ? -3.831 -3.519 -12.863 1.00 97.62 70 LEU A C 1
ATOM 539 O O . LEU A 1 70 ? -2.802 -3.349 -12.215 1.00 97.62 70 LEU A O 1
ATOM 543 N N . LYS A 1 71 ? -4.980 -2.923 -12.528 1.00 98.19 71 LYS A N 1
ATOM 544 C CA . LYS A 1 71 ? -5.129 -2.098 -11.323 1.00 98.19 71 LYS A CA 1
ATOM 545 C C . LYS A 1 71 ? -4.833 -2.889 -10.052 1.00 98.19 71 LYS A C 1
ATOM 547 O O . LYS A 1 71 ? -4.080 -2.395 -9.219 1.00 98.19 71 LYS A O 1
ATOM 552 N N . ILE A 1 72 ? -5.376 -4.102 -9.919 1.00 98.19 72 ILE A N 1
ATOM 553 C CA . ILE A 1 72 ? -5.109 -4.981 -8.769 1.00 98.19 72 ILE A CA 1
ATOM 554 C C . ILE A 1 72 ? -3.608 -5.266 -8.666 1.00 98.19 72 ILE A C 1
ATOM 556 O O . ILE A 1 72 ? -3.022 -5.041 -7.611 1.00 98.19 72 ILE A O 1
ATOM 560 N N . ARG A 1 73 ? -2.962 -5.641 -9.779 1.00 98.38 73 ARG A N 1
ATOM 561 C CA . ARG A 1 73 ? -1.506 -5.881 -9.823 1.00 98.38 73 ARG A CA 1
ATOM 562 C C . ARG A 1 73 ? -0.700 -4.653 -9.401 1.00 98.38 73 ARG A C 1
ATOM 564 O O . ARG A 1 73 ? 0.247 -4.772 -8.627 1.00 98.38 73 ARG A O 1
ATOM 571 N N . CYS A 1 74 ? -1.095 -3.458 -9.849 1.00 98.69 74 CYS A N 1
ATOM 572 C CA . CYS A 1 74 ? -0.478 -2.210 -9.401 1.00 98.69 74 CYS A CA 1
ATOM 573 C C . CYS A 1 74 ? -0.629 -2.003 -7.892 1.00 98.69 74 CYS A C 1
ATOM 575 O O . CYS A 1 74 ? 0.357 -1.689 -7.235 1.00 98.69 74 CYS A O 1
ATOM 577 N N . LEU A 1 75 ? -1.826 -2.190 -7.334 1.00 98.69 75 LEU A N 1
ATOM 578 C CA . LEU A 1 75 ? -2.077 -2.025 -5.899 1.00 98.69 75 LEU A CA 1
ATOM 579 C C . LEU A 1 75 ? -1.281 -3.035 -5.064 1.00 98.69 75 LEU A C 1
ATOM 581 O O . LEU A 1 75 ? -0.667 -2.650 -4.074 1.00 98.69 75 LEU A O 1
ATOM 585 N N . ASP A 1 76 ? -1.210 -4.292 -5.501 1.00 98.56 76 ASP A N 1
ATOM 586 C CA . ASP A 1 76 ? -0.405 -5.323 -4.845 1.00 98.56 76 ASP A CA 1
ATOM 587 C C . ASP A 1 76 ? 1.088 -4.977 -4.846 1.00 98.56 76 ASP A C 1
ATOM 589 O O . ASP A 1 76 ? 1.743 -5.056 -3.803 1.00 98.56 76 ASP A O 1
ATOM 593 N N . ALA A 1 77 ? 1.621 -4.531 -5.988 1.00 98.69 77 ALA A N 1
ATOM 594 C CA . ALA A 1 77 ? 3.008 -4.091 -6.084 1.00 98.69 77 ALA A CA 1
ATOM 595 C C . ALA A 1 77 ? 3.281 -2.872 -5.191 1.00 98.69 77 ALA A C 1
ATOM 597 O O . ALA A 1 77 ? 4.303 -2.830 -4.506 1.00 98.69 77 ALA A O 1
ATOM 598 N N . VAL A 1 78 ? 2.358 -1.906 -5.149 1.00 98.75 78 VAL A N 1
ATOM 599 C CA . VAL A 1 78 ? 2.432 -0.737 -4.261 1.00 98.75 78 VAL A CA 1
ATOM 600 C C . VAL A 1 78 ? 2.464 -1.169 -2.795 1.00 98.75 78 VAL A C 1
ATOM 602 O O . VAL A 1 78 ? 3.330 -0.711 -2.052 1.00 98.75 78 VAL A O 1
ATOM 605 N N . SER A 1 79 ? 1.591 -2.088 -2.373 1.00 98.69 79 SER A N 1
ATOM 606 C CA . SER A 1 79 ? 1.614 -2.629 -1.010 1.00 98.69 79 SER A CA 1
ATOM 607 C C . SER A 1 79 ? 2.967 -3.255 -0.665 1.00 98.69 79 SER A C 1
ATOM 609 O O . SER A 1 79 ? 3.526 -2.955 0.388 1.00 98.69 79 SER A O 1
ATOM 611 N N . SER A 1 80 ? 3.529 -4.084 -1.549 1.00 98.50 80 SER A N 1
ATOM 612 C CA . SER A 1 80 ? 4.840 -4.712 -1.331 1.00 98.50 80 SER A CA 1
ATOM 613 C C . SER A 1 80 ? 5.978 -3.691 -1.259 1.00 98.50 80 SER A C 1
ATOM 615 O O . SER A 1 80 ? 6.852 -3.791 -0.393 1.00 98.50 80 SER A O 1
ATOM 617 N N . LEU A 1 81 ? 5.958 -2.689 -2.140 1.00 98.50 81 LEU A N 1
ATOM 618 C CA . LEU A 1 81 ? 6.954 -1.621 -2.185 1.00 98.50 81 LEU A CA 1
ATOM 619 C C . LEU A 1 81 ? 6.960 -0.774 -0.919 1.00 98.50 81 LEU A C 1
ATOM 621 O O . LEU A 1 81 ? 8.032 -0.411 -0.444 1.00 98.50 81 LEU A O 1
ATOM 625 N N . LEU A 1 82 ? 5.786 -0.456 -0.381 1.00 98.62 82 LEU A N 1
ATOM 626 C CA . LEU A 1 82 ? 5.662 0.483 0.728 1.00 98.62 82 LEU A CA 1
ATOM 627 C C . LEU A 1 82 ? 5.726 -0.184 2.097 1.00 98.62 82 LEU A C 1
ATOM 629 O O . LEU A 1 82 ? 6.052 0.488 3.069 1.00 98.62 82 LEU A O 1
ATOM 633 N N . TYR A 1 83 ? 5.444 -1.484 2.190 1.00 98.62 83 TYR A N 1
ATOM 634 C CA . TYR A 1 83 ? 5.490 -2.194 3.463 1.00 98.62 83 TYR A CA 1
ATOM 635 C C . TYR A 1 83 ? 6.896 -2.185 4.082 1.00 98.62 83 TYR A C 1
ATOM 637 O O . TYR A 1 83 ? 7.886 -2.507 3.413 1.00 98.62 83 TYR A O 1
ATOM 645 N N . LEU A 1 84 ? 6.947 -1.875 5.378 1.00 98.25 84 LEU A N 1
ATOM 646 C CA . LEU A 1 84 ? 8.114 -1.986 6.250 1.00 98.25 84 LEU A CA 1
ATOM 647 C C . LEU A 1 84 ? 7.687 -2.678 7.543 1.00 98.25 84 LEU A C 1
ATOM 649 O O . LEU A 1 84 ? 6.700 -2.271 8.162 1.00 98.25 84 LEU A O 1
ATOM 653 N N . SER A 1 85 ? 8.437 -3.695 7.973 1.00 96.62 85 SER A N 1
ATOM 654 C CA . SER A 1 85 ? 8.236 -4.258 9.311 1.00 96.62 85 SER A CA 1
ATOM 655 C C . SER A 1 85 ? 8.680 -3.252 10.385 1.00 96.62 85 SER A C 1
ATOM 657 O O . SER A 1 85 ? 9.508 -2.384 10.089 1.00 96.62 85 SER A O 1
ATOM 659 N N . PRO A 1 86 ? 8.188 -3.348 11.634 1.00 94.81 86 PRO A N 1
ATOM 660 C CA . PRO A 1 86 ? 8.562 -2.417 12.702 1.00 94.81 86 PRO A CA 1
ATOM 661 C C . PRO A 1 86 ? 10.079 -2.286 12.912 1.00 94.81 86 PRO A C 1
ATOM 663 O O . PRO A 1 86 ? 10.573 -1.219 13.257 1.00 94.81 86 PRO A O 1
ATOM 666 N N . GLU A 1 87 ? 10.836 -3.358 12.675 1.00 95.62 87 GLU A N 1
ATOM 667 C CA . GLU A 1 87 ? 12.296 -3.396 12.817 1.00 95.62 87 GLU A CA 1
ATOM 668 C C . GLU A 1 87 ? 13.028 -2.691 11.663 1.00 95.62 87 GLU A C 1
ATOM 670 O O . GLU A 1 87 ? 14.199 -2.345 11.795 1.00 95.62 87 GLU A O 1
ATOM 675 N N . GLN A 1 88 ? 12.352 -2.490 10.529 1.00 96.25 88 GLN A N 1
ATOM 676 C CA . GLN A 1 88 ? 12.896 -1.862 9.322 1.00 96.25 88 GLN A CA 1
ATOM 677 C C . GLN A 1 88 ? 12.619 -0.353 9.256 1.00 96.25 88 GLN A C 1
ATOM 679 O O . GLN A 1 88 ? 13.161 0.320 8.381 1.00 96.25 88 GLN A O 1
ATOM 684 N N . GLN A 1 89 ? 11.779 0.188 10.144 1.00 96.75 89 GLN A N 1
ATOM 685 C CA . GLN A 1 89 ? 11.353 1.593 10.139 1.00 96.75 89 GLN A CA 1
ATOM 686 C C . GLN A 1 89 ? 12.434 2.536 10.696 1.00 96.75 89 GLN A C 1
ATOM 688 O O . GLN A 1 89 ? 12.279 3.140 11.755 1.00 96.75 89 GLN A O 1
ATOM 693 N N . THR A 1 90 ? 13.546 2.665 9.975 1.00 97.31 90 THR A N 1
ATOM 694 C CA . THR A 1 90 ? 14.519 3.747 10.182 1.00 97.31 90 THR A CA 1
ATOM 695 C C . THR A 1 90 ? 14.063 5.016 9.460 1.00 97.31 90 THR A C 1
ATOM 697 O O . THR A 1 90 ? 13.280 4.937 8.511 1.00 97.31 90 THR A O 1
ATOM 700 N N . ASP A 1 91 ? 14.589 6.181 9.851 1.00 97.75 91 ASP A N 1
ATOM 701 C CA . ASP A 1 91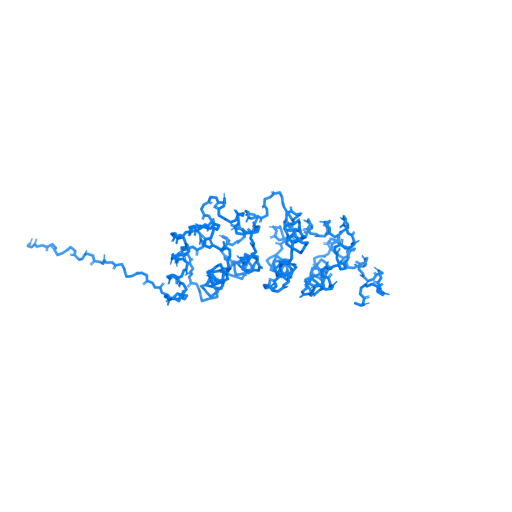 ? 14.259 7.461 9.202 1.00 97.75 91 ASP A CA 1
ATOM 702 C C . ASP A 1 91 ? 14.507 7.430 7.683 1.00 97.75 91 ASP A C 1
ATOM 704 O O . ASP A 1 91 ? 13.684 7.923 6.912 1.00 97.75 91 ASP A O 1
ATOM 708 N N . ASP A 1 92 ? 15.581 6.767 7.241 1.00 96.88 92 ASP A N 1
ATOM 709 C CA . ASP A 1 92 ? 15.902 6.606 5.819 1.00 96.88 92 ASP A CA 1
ATOM 710 C C . ASP A 1 92 ? 14.830 5.802 5.067 1.00 96.88 92 ASP A C 1
ATOM 712 O O . ASP A 1 92 ? 14.387 6.202 3.988 1.00 96.88 92 ASP A O 1
ATOM 716 N N . PHE A 1 93 ? 14.385 4.666 5.619 1.00 98.00 93 PHE A N 1
ATOM 717 C CA . PHE A 1 93 ? 13.373 3.827 4.970 1.00 98.00 93 PHE A CA 1
ATOM 718 C C . PHE A 1 93 ? 11.977 4.451 5.024 1.00 98.00 93 PHE A C 1
ATOM 720 O O . PHE A 1 93 ? 11.213 4.334 4.060 1.00 98.00 93 PHE A O 1
ATOM 727 N N . LEU A 1 94 ? 11.654 5.150 6.113 1.00 98.56 94 LEU A N 1
ATOM 728 C CA . LEU A 1 94 ? 10.417 5.915 6.237 1.00 98.56 94 LEU A CA 1
ATOM 729 C C . LEU A 1 94 ? 10.378 7.049 5.204 1.00 98.56 94 LEU A C 1
ATOM 731 O O . LEU A 1 94 ? 9.423 7.130 4.437 1.00 98.56 94 LEU A O 1
ATOM 735 N N . GLY A 1 95 ? 11.441 7.852 5.100 1.00 98.38 95 GLY A N 1
ATOM 736 C CA . GLY A 1 95 ? 11.532 8.912 4.093 1.00 98.38 95 GLY A CA 1
ATOM 737 C C . GLY A 1 95 ? 11.501 8.370 2.660 1.00 98.38 95 GLY A C 1
ATOM 738 O O . GLY A 1 95 ? 10.851 8.940 1.783 1.00 98.38 95 GLY A O 1
ATOM 739 N N . MET A 1 96 ? 12.144 7.225 2.414 1.00 98.38 96 MET A N 1
ATOM 740 C CA . MET A 1 96 ? 12.106 6.554 1.114 1.00 98.38 96 MET A CA 1
ATOM 741 C C . MET A 1 96 ? 10.682 6.123 0.736 1.00 98.38 96 MET A C 1
ATOM 743 O O . MET A 1 96 ? 10.215 6.467 -0.348 1.00 98.38 96 MET A O 1
ATOM 747 N N . THR A 1 97 ? 9.970 5.410 1.611 1.00 98.50 97 THR A N 1
ATOM 748 C CA . THR A 1 97 ? 8.599 4.940 1.327 1.00 98.50 97 THR A CA 1
ATOM 749 C C . THR A 1 97 ? 7.592 6.087 1.217 1.00 98.50 97 THR A C 1
ATOM 751 O O . THR A 1 97 ? 6.743 6.054 0.325 1.00 98.50 97 THR A O 1
ATOM 754 N N . GLU A 1 98 ? 7.732 7.141 2.025 1.00 98.62 98 GLU A N 1
ATOM 755 C CA . GLU A 1 98 ? 6.946 8.375 1.901 1.00 98.62 98 GLU A CA 1
ATOM 756 C C . GLU A 1 98 ? 7.169 9.055 0.540 1.00 98.62 98 GLU A C 1
ATOM 758 O O . GLU A 1 98 ? 6.210 9.439 -0.142 1.00 98.62 98 GLU A O 1
ATOM 763 N N . SER A 1 99 ? 8.430 9.151 0.098 1.00 98.44 99 SER A N 1
ATOM 764 C CA . SER A 1 99 ? 8.764 9.720 -1.212 1.00 98.44 99 SER A CA 1
ATOM 765 C C . SER A 1 99 ? 8.167 8.892 -2.351 1.00 98.44 99 SER A C 1
ATOM 767 O O . SER A 1 99 ? 7.542 9.445 -3.253 1.00 98.44 99 SER A O 1
ATOM 769 N N . TRP A 1 100 ? 8.257 7.561 -2.270 1.00 98.56 100 TRP A N 1
ATOM 770 C CA . TRP A 1 100 ? 7.718 6.664 -3.287 1.00 98.56 100 TRP A CA 1
ATOM 771 C C . TRP A 1 100 ? 6.203 6.760 -3.397 1.00 98.56 100 TRP A C 1
ATOM 773 O O . TRP A 1 100 ? 5.670 6.811 -4.505 1.00 98.56 100 TRP A O 1
ATOM 783 N N . PHE A 1 101 ? 5.511 6.810 -2.257 1.00 98.62 101 PHE A N 1
ATOM 784 C CA . PHE A 1 101 ? 4.069 7.011 -2.217 1.00 98.62 101 PHE A CA 1
ATOM 785 C C . PHE A 1 101 ? 3.683 8.337 -2.882 1.00 98.62 101 PHE A C 1
ATOM 787 O O . PHE A 1 101 ? 2.773 8.377 -3.712 1.00 98.62 101 PHE A O 1
ATOM 794 N N . SER A 1 102 ? 4.414 9.410 -2.579 1.00 98.00 102 SER A N 1
ATOM 795 C CA . SER A 1 102 ? 4.168 10.752 -3.122 1.00 98.00 102 SER A CA 1
ATOM 796 C C . SER A 1 102 ? 4.447 10.860 -4.627 1.00 98.00 102 SER A C 1
ATOM 798 O O . SER A 1 102 ? 3.821 11.662 -5.314 1.00 98.00 102 SER A O 1
ATOM 800 N N . SER A 1 103 ? 5.335 10.030 -5.177 1.00 97.50 103 SER A N 1
ATOM 801 C CA . SER A 1 103 ? 5.619 10.012 -6.618 1.00 97.50 103 SER A CA 1
ATOM 802 C C . SER A 1 103 ? 4.513 9.367 -7.462 1.00 97.50 103 SER A C 1
ATOM 804 O O . SER A 1 103 ? 4.476 9.576 -8.671 1.00 97.50 103 SER A O 1
ATOM 806 N N . MET A 1 104 ? 3.597 8.584 -6.882 1.00 97.19 104 MET A N 1
ATOM 807 C CA . MET A 1 104 ? 2.557 7.881 -7.656 1.00 97.19 104 MET A CA 1
ATOM 808 C C . MET A 1 104 ? 1.463 8.821 -8.186 1.00 97.19 104 MET A C 1
ATOM 810 O O . MET A 1 104 ? 0.885 8.578 -9.247 1.00 97.19 104 MET A O 1
ATOM 814 N N . SER A 1 105 ? 1.154 9.889 -7.453 1.00 96.88 105 SER A N 1
ATOM 815 C CA . SER A 1 105 ? 0.139 10.886 -7.793 1.00 96.88 105 SER A CA 1
ATOM 816 C C . SER A 1 105 ? 0.374 12.154 -6.976 1.00 96.88 105 SER A C 1
ATOM 818 O O . SER A 1 105 ? 0.907 12.101 -5.876 1.00 96.88 105 SER A O 1
ATOM 820 N N . ARG A 1 106 ? -0.109 13.301 -7.471 1.00 93.12 106 ARG A N 1
ATOM 821 C CA . ARG A 1 106 ? -0.135 14.548 -6.679 1.00 93.12 106 ARG A CA 1
ATOM 822 C C . ARG A 1 106 ? -0.941 14.403 -5.389 1.00 93.12 106 ARG A C 1
ATOM 824 O O . ARG A 1 106 ? -0.662 15.098 -4.423 1.00 93.12 106 ARG A O 1
ATOM 831 N N . ASP A 1 107 ? -1.943 13.531 -5.416 1.00 94.50 107 ASP A N 1
ATOM 832 C CA . ASP A 1 107 ? -2.779 13.194 -4.272 1.00 94.50 107 ASP A CA 1
ATOM 833 C C . ASP A 1 107 ? -2.939 11.669 -4.213 1.00 94.50 107 ASP A C 1
ATOM 835 O O . ASP A 1 107 ? -3.905 11.087 -4.713 1.00 94.50 107 ASP A O 1
ATOM 839 N N . SER A 1 108 ? -1.887 10.993 -3.746 1.00 96.50 108 SER A N 1
ATOM 840 C CA . SER A 1 108 ? -1.832 9.527 -3.700 1.00 96.50 108 SER A CA 1
ATOM 841 C C . SER A 1 108 ? -2.824 8.935 -2.704 1.00 96.50 108 SER A C 1
ATOM 843 O O . SER A 1 108 ? -3.404 7.887 -2.981 1.00 96.50 108 SER A O 1
ATOM 845 N N . LEU A 1 109 ? -3.079 9.608 -1.577 1.00 97.00 109 LEU A N 1
ATOM 846 C CA . LEU A 1 109 ? -4.063 9.127 -0.608 1.00 97.00 109 LEU A CA 1
ATOM 847 C C . LEU A 1 109 ? -5.468 9.125 -1.222 1.00 97.00 109 LEU A C 1
ATOM 849 O O . LEU A 1 109 ? -6.141 8.094 -1.186 1.00 97.00 109 LEU A O 1
ATOM 853 N N . GLU A 1 110 ? -5.880 10.230 -1.850 1.00 96.62 110 GLU A N 1
ATOM 854 C CA . GLU A 1 110 ? -7.189 10.307 -2.503 1.00 96.62 110 GLU A CA 1
ATOM 855 C C . GLU A 1 110 ? -7.279 9.424 -3.752 1.00 96.62 110 GLU A C 1
ATOM 857 O O . GLU A 1 110 ? -8.349 8.892 -4.046 1.00 96.62 110 GLU A O 1
ATOM 862 N N . LEU A 1 111 ? -6.167 9.172 -4.456 1.00 97.19 111 LEU A N 1
ATOM 863 C CA . LEU A 1 111 ? -6.131 8.160 -5.515 1.00 97.19 111 LEU A CA 1
ATOM 864 C C . LEU A 1 111 ? -6.560 6.786 -4.980 1.00 97.19 111 LEU A C 1
ATOM 866 O O . LEU A 1 111 ? -7.492 6.186 -5.518 1.00 97.19 111 LEU A O 1
ATOM 870 N N . PHE A 1 112 ? -5.901 6.285 -3.933 1.00 97.75 112 PHE A N 1
ATOM 871 C CA . PHE A 1 112 ? -6.204 4.955 -3.399 1.00 97.75 112 PHE A CA 1
ATOM 872 C C . PHE A 1 112 ? -7.567 4.908 -2.708 1.00 97.75 112 PHE A C 1
ATOM 874 O O . PHE A 1 112 ? -8.287 3.921 -2.852 1.00 97.75 112 PHE A O 1
ATOM 881 N N . ARG A 1 113 ? -7.981 5.997 -2.051 1.00 96.25 113 ARG A N 1
ATOM 882 C CA . ARG A 1 113 ? -9.306 6.110 -1.425 1.00 96.25 113 ARG A CA 1
ATOM 883 C C . ARG A 1 113 ? -10.423 6.125 -2.469 1.00 96.25 113 ARG A C 1
ATOM 885 O O . ARG A 1 113 ? -11.460 5.486 -2.306 1.00 96.25 113 ARG A O 1
ATOM 892 N N . GLY A 1 114 ? -10.201 6.814 -3.585 1.00 96.00 114 GLY A N 1
ATOM 893 C CA . GLY A 1 114 ? -11.106 6.800 -4.727 1.00 96.00 114 GLY A CA 1
ATOM 894 C C . GLY A 1 114 ? -11.255 5.404 -5.332 1.00 96.00 114 GLY A C 1
ATOM 895 O O . GLY A 1 114 ? -12.351 5.045 -5.756 1.00 96.00 114 GLY A O 1
ATOM 896 N N . ILE A 1 115 ? -10.186 4.599 -5.341 1.00 95.88 115 ILE A N 1
ATOM 897 C CA . ILE A 1 115 ? -10.244 3.196 -5.777 1.00 95.88 115 ILE A CA 1
ATOM 898 C C . ILE A 1 115 ? -10.997 2.336 -4.757 1.00 95.88 115 ILE A C 1
ATOM 900 O O . ILE A 1 115 ? -11.850 1.551 -5.166 1.00 95.88 115 ILE A O 1
ATOM 904 N N . SER A 1 116 ? -10.761 2.516 -3.451 1.00 94.31 116 SER A N 1
ATOM 905 C CA . SER A 1 116 ? -11.482 1.756 -2.421 1.00 94.31 116 SER A CA 1
ATOM 906 C C . SER A 1 116 ? -12.988 2.022 -2.422 1.00 94.31 116 SER A C 1
ATOM 908 O O . SER A 1 116 ? -13.752 1.176 -1.992 1.00 94.31 116 SER A O 1
ATOM 910 N N . ASN A 1 117 ? -13.452 3.159 -2.935 1.00 92.06 117 ASN A N 1
ATOM 911 C CA . ASN A 1 117 ? -14.887 3.455 -3.015 1.00 92.06 117 ASN A CA 1
ATOM 912 C C . ASN A 1 117 ? -15.573 2.897 -4.276 1.00 92.06 117 ASN A C 1
ATOM 914 O O . ASN A 1 117 ? -16.764 3.133 -4.482 1.00 92.06 117 ASN A O 1
ATOM 918 N N . GLN A 1 118 ? -14.849 2.194 -5.151 1.00 90.69 118 GLN A N 1
ATOM 919 C CA . GLN A 1 118 ? -15.442 1.604 -6.350 1.00 90.69 118 GLN A CA 1
ATOM 920 C C . GLN A 1 118 ? -16.226 0.328 -6.008 1.00 90.69 118 GLN A C 1
ATOM 922 O O . GLN A 1 118 ? -15.805 -0.429 -5.134 1.00 90.69 118 GLN A O 1
ATOM 927 N N . PRO A 1 119 ? -17.324 0.026 -6.727 1.00 89.56 119 PRO A N 1
ATOM 928 C CA . PRO A 1 119 ? -18.162 -1.149 -6.479 1.00 89.56 119 PRO A CA 1
ATOM 929 C C . PRO A 1 119 ? -17.542 -2.444 -7.048 1.00 89.56 119 PRO A C 1
ATOM 931 O O . PRO A 1 119 ? -18.208 -3.213 -7.738 1.00 89.56 119 PRO A O 1
ATOM 934 N N . PHE A 1 120 ? -16.252 -2.671 -6.793 1.00 91.94 120 PHE A N 1
ATOM 935 C CA . PHE A 1 120 ? -15.492 -3.844 -7.226 1.00 91.94 120 PHE A CA 1
ATOM 936 C C . PHE A 1 120 ? -14.755 -4.424 -6.010 1.00 91.94 120 PHE A C 1
ATOM 938 O O . PHE A 1 120 ? -13.730 -3.858 -5.617 1.00 91.94 120 PHE A O 1
ATOM 945 N N . PRO A 1 121 ? -15.255 -5.514 -5.396 1.00 92.38 121 PRO A N 1
ATOM 946 C CA . PRO A 1 121 ? -14.729 -6.034 -4.130 1.00 92.38 121 PRO A CA 1
ATOM 947 C C . PRO A 1 121 ? -13.221 -6.302 -4.143 1.00 92.38 121 PRO A C 1
ATOM 949 O O . PRO A 1 121 ? -12.517 -5.962 -3.194 1.00 92.38 121 PRO A O 1
ATOM 952 N N . GLU A 1 122 ? -12.690 -6.843 -5.240 1.00 94.38 122 GLU A N 1
ATOM 953 C CA . GLU A 1 122 ? -11.267 -7.158 -5.366 1.00 94.38 122 GLU A CA 1
ATOM 954 C C . GLU A 1 122 ? -10.401 -5.891 -5.402 1.00 94.38 122 GLU A C 1
ATOM 956 O O . GLU A 1 122 ? -9.354 -5.838 -4.757 1.00 94.38 122 GLU A O 1
ATOM 961 N N . LEU A 1 123 ? -10.851 -4.842 -6.104 1.00 95.62 123 LEU A N 1
ATOM 962 C CA . LEU A 1 123 ? -10.161 -3.546 -6.123 1.00 95.62 123 LEU A CA 1
ATOM 963 C C . LEU A 1 123 ? -10.261 -2.833 -4.781 1.00 95.62 123 LEU A C 1
ATOM 965 O O . LEU A 1 123 ? -9.280 -2.241 -4.334 1.00 95.62 123 LEU A O 1
ATOM 969 N N . HIS A 1 124 ? -11.429 -2.903 -4.145 1.00 95.25 124 HIS A N 1
ATOM 970 C CA . HIS A 1 124 ? -11.641 -2.364 -2.813 1.00 95.25 124 HIS A CA 1
ATOM 971 C C . HIS A 1 124 ? -10.651 -2.983 -1.817 1.00 95.25 124 HIS A C 1
ATOM 973 O O . HIS A 1 124 ? -9.885 -2.262 -1.171 1.00 95.25 124 HIS A O 1
ATOM 979 N N . CYS A 1 125 ? -10.582 -4.316 -1.769 1.00 96.62 125 CYS A N 1
ATOM 980 C CA . CYS A 1 125 ? -9.654 -5.044 -0.907 1.00 96.62 125 CYS A CA 1
ATOM 981 C C . CYS A 1 125 ? -8.189 -4.709 -1.221 1.00 96.62 125 CYS A C 1
ATOM 983 O O . CYS A 1 125 ? -7.397 -4.474 -0.306 1.00 96.62 125 CYS A O 1
ATOM 985 N N . ALA A 1 126 ? -7.819 -4.648 -2.504 1.00 97.81 126 ALA A N 1
ATOM 986 C CA . ALA A 1 126 ? -6.461 -4.305 -2.917 1.00 97.81 126 ALA A CA 1
ATOM 987 C C . ALA A 1 126 ? -6.075 -2.867 -2.514 1.00 97.81 126 ALA A C 1
ATOM 989 O O . ALA A 1 126 ? -4.955 -2.628 -2.065 1.00 97.81 126 ALA A O 1
ATOM 990 N N . ALA A 1 127 ? -7.001 -1.908 -2.586 1.00 97.75 127 ALA A N 1
ATOM 991 C CA . ALA A 1 127 ? -6.763 -0.543 -2.118 1.00 97.75 127 ALA A CA 1
ATOM 992 C C . ALA A 1 127 ? -6.621 -0.471 -0.586 1.00 97.75 127 ALA A C 1
ATOM 994 O O . ALA A 1 127 ? -5.703 0.179 -0.082 1.00 97.75 127 ALA A O 1
ATOM 995 N N . LEU A 1 128 ? -7.453 -1.197 0.170 1.00 97.81 128 LEU A N 1
ATOM 996 C CA . LEU A 1 128 ? -7.295 -1.314 1.625 1.00 97.81 128 LEU A CA 1
ATOM 997 C C . LEU A 1 128 ? -5.951 -1.940 2.021 1.00 97.81 128 LEU A C 1
ATOM 999 O O . LEU A 1 128 ? -5.347 -1.539 3.019 1.00 97.81 128 LEU A O 1
ATOM 1003 N N . LYS A 1 129 ? -5.438 -2.883 1.224 1.00 98.50 129 LYS A N 1
ATOM 1004 C CA . LYS A 1 129 ? -4.115 -3.486 1.425 1.00 98.50 129 LYS A CA 1
ATOM 1005 C C . LYS A 1 129 ? -2.984 -2.463 1.287 1.00 98.50 129 LYS A C 1
ATOM 1007 O O . LYS A 1 129 ? -2.007 -2.545 2.030 1.00 98.50 129 LYS A O 1
ATOM 1012 N N . VAL A 1 130 ? -3.104 -1.470 0.399 1.00 98.69 130 VAL A N 1
ATOM 1013 C CA . VAL A 1 130 ? -2.140 -0.354 0.304 1.00 98.69 130 VAL A CA 1
ATOM 1014 C C . VAL A 1 130 ? -2.124 0.450 1.599 1.00 98.69 130 VAL A C 1
ATOM 1016 O O . VAL A 1 130 ? -1.053 0.655 2.166 1.00 98.69 130 VAL A O 1
ATOM 1019 N N . PHE A 1 131 ? -3.292 0.834 2.120 1.00 98.62 131 PHE A N 1
ATOM 1020 C CA . PHE A 1 131 ? -3.365 1.539 3.403 1.00 98.62 131 PHE A CA 1
ATOM 1021 C C . PHE A 1 131 ? -2.817 0.696 4.552 1.00 98.62 131 PHE A C 1
ATOM 1023 O O . PHE A 1 131 ? -2.082 1.207 5.389 1.00 98.62 131 PHE A O 1
ATOM 1030 N N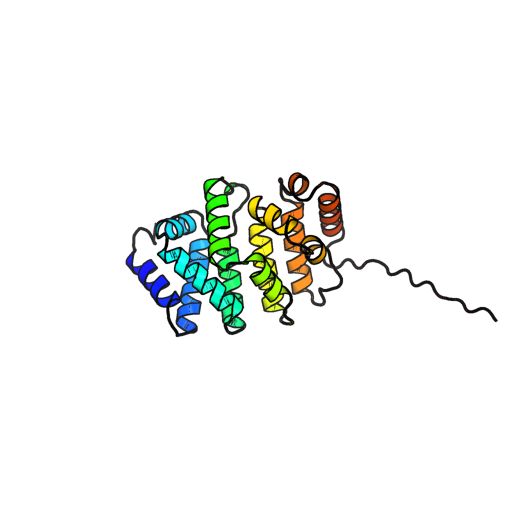 . THR A 1 132 ? -3.117 -0.602 4.564 1.00 98.75 132 THR A N 1
ATOM 1031 C CA . THR A 1 132 ? -2.630 -1.531 5.591 1.00 98.75 132 THR A CA 1
ATOM 1032 C C . THR A 1 132 ? -1.104 -1.620 5.583 1.00 98.75 132 THR A C 1
ATOM 1034 O O . THR A 1 132 ? -0.487 -1.611 6.645 1.00 98.75 132 THR A O 1
ATOM 1037 N N . ALA A 1 133 ? -0.479 -1.641 4.401 1.00 98.75 133 ALA A N 1
ATOM 1038 C CA . ALA A 1 133 ? 0.975 -1.721 4.258 1.00 98.75 133 ALA A CA 1
ATOM 1039 C C . ALA A 1 133 ? 1.719 -0.526 4.884 1.00 98.75 133 ALA A C 1
ATOM 1041 O O . ALA A 1 133 ? 2.850 -0.677 5.349 1.00 98.75 133 ALA A O 1
ATOM 1042 N N . ILE A 1 134 ? 1.082 0.646 4.911 1.00 98.69 134 ILE A N 1
ATOM 1043 C CA . ILE A 1 134 ? 1.662 1.884 5.448 1.00 98.69 134 ILE A CA 1
ATOM 1044 C C . ILE A 1 134 ? 1.094 2.278 6.816 1.00 98.69 134 ILE A C 1
ATOM 1046 O O . ILE A 1 134 ? 1.611 3.190 7.445 1.00 98.69 134 ILE A O 1
ATOM 1050 N N . ALA A 1 135 ? 0.060 1.596 7.308 1.00 98.56 135 ALA A N 1
ATOM 1051 C CA . ALA A 1 135 ? -0.678 1.975 8.513 1.00 98.56 135 ALA A CA 1
ATOM 1052 C C . ALA A 1 135 ? 0.179 2.056 9.786 1.00 98.56 135 ALA A C 1
ATOM 1054 O O . ALA A 1 135 ? -0.107 2.865 10.665 1.00 98.56 135 ALA A O 1
ATOM 1055 N N . ASP A 1 136 ? 1.231 1.245 9.894 1.00 98.00 136 ASP A N 1
ATOM 1056 C CA . ASP A 1 136 ? 2.148 1.275 11.040 1.00 98.00 136 ASP A CA 1
ATOM 1057 C C . ASP A 1 136 ? 3.229 2.369 10.930 1.00 98.00 136 ASP A C 1
ATOM 1059 O O . ASP A 1 136 ? 4.008 2.570 11.853 1.00 98.00 136 ASP A O 1
ATOM 1063 N N . GLN A 1 137 ? 3.279 3.105 9.817 1.00 98.50 137 GLN A N 1
ATOM 1064 C CA . GLN A 1 137 ? 4.335 4.077 9.554 1.00 98.50 137 GLN A CA 1
ATOM 1065 C C . GLN A 1 137 ? 3.900 5.493 9.973 1.00 98.50 137 GLN A C 1
ATOM 1067 O O . GLN A 1 137 ? 2.834 5.960 9.551 1.00 98.50 137 GLN A O 1
ATOM 1072 N N . PRO A 1 138 ? 4.716 6.242 10.743 1.00 98.44 138 PRO A N 1
ATOM 1073 C CA . PRO A 1 138 ? 4.308 7.541 11.288 1.00 98.44 138 PRO A CA 1
ATOM 1074 C C . PRO A 1 138 ? 3.949 8.597 10.234 1.00 98.44 138 PRO A C 1
ATOM 1076 O O . PRO A 1 138 ? 3.044 9.405 10.450 1.00 98.44 138 PRO A O 1
ATOM 1079 N N . TRP A 1 139 ? 4.640 8.614 9.088 1.00 98.56 139 TRP A N 1
ATOM 1080 C CA . TRP A 1 139 ? 4.345 9.559 8.004 1.00 98.56 139 TRP A CA 1
ATOM 1081 C C . TRP A 1 139 ? 2.949 9.323 7.421 1.00 98.56 139 TRP A C 1
ATOM 1083 O O . TRP A 1 139 ? 2.170 10.264 7.262 1.00 98.56 139 TRP A O 1
ATOM 1093 N N . ALA A 1 140 ? 2.592 8.057 7.207 1.00 98.56 140 ALA A N 1
ATOM 1094 C CA . ALA A 1 140 ? 1.302 7.669 6.667 1.00 98.56 140 ALA A CA 1
ATOM 1095 C C . ALA A 1 140 ? 0.186 7.929 7.675 1.00 98.56 140 ALA A C 1
ATOM 1097 O O . ALA A 1 140 ? -0.870 8.423 7.301 1.00 98.56 140 ALA A O 1
ATOM 1098 N N . GLN A 1 141 ? 0.431 7.685 8.964 1.00 98.62 141 GLN A N 1
ATOM 1099 C CA . GLN A 1 141 ? -0.520 8.021 10.022 1.00 98.62 141 GLN A CA 1
ATOM 1100 C C . GLN A 1 141 ? -0.836 9.517 10.056 1.00 98.62 141 GLN A C 1
ATOM 1102 O O . GLN A 1 141 ? -2.006 9.888 10.118 1.00 98.62 141 GLN A O 1
ATOM 1107 N N . ARG A 1 142 ? 0.179 10.388 9.967 1.00 98.56 142 ARG A N 1
ATOM 1108 C CA . ARG A 1 142 ? -0.043 11.843 9.887 1.00 98.56 142 ARG A CA 1
ATOM 1109 C C . ARG A 1 142 ? -0.854 12.208 8.649 1.00 98.56 142 ARG A C 1
ATOM 1111 O O . ARG A 1 142 ? -1.787 12.999 8.747 1.00 98.56 142 ARG A O 1
ATOM 1118 N N . LEU A 1 143 ? -0.526 11.612 7.504 1.00 98.25 143 LEU A N 1
ATOM 1119 C CA . LEU A 1 143 ? -1.247 11.834 6.254 1.00 98.25 143 LEU A CA 1
ATOM 1120 C C . LEU A 1 143 ? -2.721 11.404 6.354 1.00 98.25 143 LEU A C 1
ATOM 1122 O O . LEU A 1 143 ? -3.609 12.159 5.970 1.00 98.25 143 LEU A O 1
ATOM 1126 N N . MET A 1 144 ? -2.984 10.223 6.915 1.00 98.12 144 MET A N 1
ATOM 1127 C CA . MET A 1 144 ? -4.329 9.688 7.142 1.00 98.12 144 MET A CA 1
ATOM 1128 C C . MET A 1 144 ? -5.124 10.546 8.128 1.00 98.12 144 MET A C 1
ATOM 1130 O O . MET A 1 144 ? -6.272 10.875 7.860 1.00 98.12 144 MET A O 1
ATOM 1134 N N . PHE A 1 145 ? -4.523 10.934 9.254 1.00 97.75 145 PHE A N 1
ATOM 1135 C CA . PHE A 1 145 ? -5.187 11.751 10.270 1.00 97.75 145 PHE A CA 1
ATOM 1136 C C . PHE A 1 145 ? -5.548 13.147 9.748 1.00 97.75 145 PHE A C 1
ATOM 1138 O O . PHE A 1 145 ? -6.629 13.656 10.033 1.00 97.75 145 PHE A O 1
ATOM 1145 N N . ASN A 1 146 ? -4.664 13.746 8.947 1.00 97.00 146 ASN A N 1
ATOM 1146 C CA . ASN A 1 146 ? -4.887 15.065 8.360 1.00 97.00 146 ASN A CA 1
ATOM 11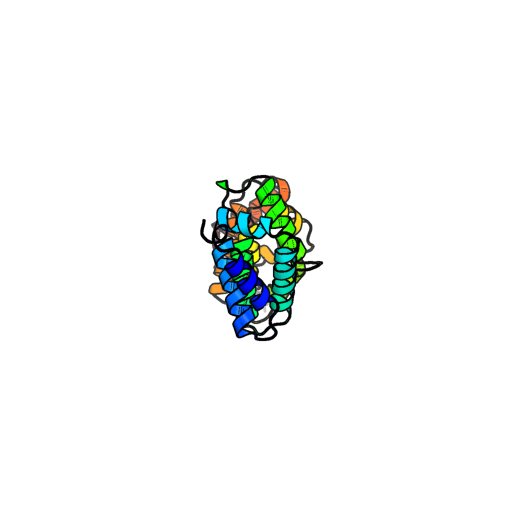47 C C . ASN A 1 146 ? -5.818 15.037 7.138 1.00 97.00 146 ASN A C 1
ATOM 1149 O O . ASN A 1 146 ? -6.215 16.101 6.663 1.00 97.00 146 ASN A O 1
ATOM 1153 N N . SER A 1 147 ? -6.170 13.855 6.624 1.00 96.81 147 SER A N 1
ATOM 1154 C CA . SER A 1 147 ? -7.105 13.711 5.510 1.00 96.81 147 SER A CA 1
ATOM 1155 C C . SER A 1 147 ? -8.563 13.727 5.995 1.00 96.81 147 SER A C 1
ATOM 1157 O O . SER A 1 147 ? -8.982 12.832 6.743 1.00 96.81 147 SER A O 1
ATOM 1159 N N . PRO A 1 148 ? -9.380 14.714 5.571 1.00 95.31 148 PRO A N 1
ATOM 1160 C CA . PRO A 1 148 ? -10.771 14.816 5.994 1.00 95.31 148 PRO A CA 1
ATOM 1161 C C . PRO A 1 148 ? -11.580 13.544 5.709 1.00 95.31 148 PRO A C 1
ATOM 1163 O O . PRO A 1 148 ? -11.645 13.038 4.583 1.00 95.31 148 PRO A O 1
ATOM 1166 N N . GLY A 1 149 ? -12.250 13.030 6.739 1.00 94.75 149 GLY A N 1
ATOM 1167 C CA . GLY A 1 149 ? -13.123 11.867 6.621 1.00 94.75 149 GLY A CA 1
ATOM 1168 C C . GLY A 1 149 ? -12.394 10.522 6.545 1.00 94.75 149 GLY A C 1
ATOM 1169 O O . GLY A 1 149 ? -13.063 9.501 6.391 1.00 94.75 149 GLY A O 1
ATOM 1170 N N . PHE A 1 150 ? -11.055 10.481 6.574 1.00 96.00 150 PHE A N 1
ATOM 1171 C CA . PHE A 1 150 ? -10.324 9.216 6.455 1.00 96.00 150 PHE A CA 1
ATOM 1172 C C . PHE A 1 150 ? -10.489 8.354 7.712 1.00 96.00 150 PHE A C 1
ATOM 1174 O O . PHE A 1 150 ? -10.728 7.152 7.615 1.00 96.00 150 PHE A O 1
ATOM 1181 N N . VAL A 1 151 ? -10.432 8.962 8.902 1.00 95.31 151 VAL A N 1
ATOM 1182 C CA . VAL A 1 151 ? -10.671 8.245 10.165 1.00 95.31 151 VAL A CA 1
ATOM 1183 C C . VAL A 1 151 ? -12.098 7.697 10.199 1.00 95.31 151 VAL A C 1
ATOM 1185 O O . VAL A 1 151 ? -12.309 6.543 10.558 1.00 95.31 151 VAL A O 1
ATOM 1188 N N . GLU A 1 152 ? -13.086 8.483 9.776 1.00 94.50 152 GLU A N 1
ATOM 1189 C CA . GLU A 1 152 ? -14.478 8.049 9.654 1.00 94.50 152 GLU A CA 1
ATOM 1190 C C . GLU A 1 152 ? -14.603 6.879 8.679 1.00 94.50 152 GLU A C 1
ATOM 1192 O O . GLU A 1 152 ? -15.203 5.867 9.028 1.00 94.50 152 GLU A O 1
ATOM 1197 N N . PHE A 1 153 ? -13.969 6.978 7.509 1.00 94.31 153 PHE A N 1
ATOM 1198 C CA . PHE A 1 153 ? -13.925 5.915 6.506 1.00 94.31 153 PHE A CA 1
ATOM 1199 C C . PHE A 1 153 ? -13.373 4.596 7.070 1.00 94.31 153 PHE A C 1
ATOM 1201 O O . PHE A 1 153 ? -13.973 3.542 6.850 1.00 94.31 153 PHE A O 1
ATOM 1208 N N . VAL A 1 154 ? -12.274 4.641 7.831 1.00 94.44 154 VAL A N 1
ATOM 1209 C CA . VAL A 1 154 ? -11.671 3.452 8.461 1.00 94.44 154 VAL A CA 1
ATOM 1210 C C . VAL A 1 154 ? -12.581 2.858 9.538 1.00 94.44 154 VAL A C 1
ATOM 1212 O O . VAL A 1 154 ? -12.680 1.640 9.663 1.00 94.44 154 VAL A O 1
ATOM 1215 N N . MET A 1 155 ? -13.265 3.703 10.310 1.00 91.81 155 MET A N 1
ATOM 1216 C CA . MET A 1 155 ? -14.080 3.273 11.449 1.00 91.81 155 MET A CA 1
ATOM 1217 C C . MET A 1 155 ? -15.518 2.886 11.078 1.00 91.81 155 MET A C 1
ATOM 1219 O O . MET A 1 155 ? -16.224 2.303 11.907 1.00 91.81 155 MET A O 1
ATOM 1223 N N . ASP A 1 156 ? -15.975 3.219 9.871 1.00 91.06 156 ASP A N 1
ATOM 1224 C CA . ASP A 1 156 ? -17.332 2.936 9.416 1.00 91.06 156 ASP A CA 1
ATOM 1225 C C . ASP A 1 156 ? -17.513 1.457 9.041 1.00 91.06 156 ASP A C 1
ATOM 1227 O O . ASP A 1 156 ? -16.978 0.964 8.050 1.00 91.06 156 ASP A O 1
ATOM 1231 N N . ARG A 1 157 ? -18.314 0.742 9.832 1.00 87.06 157 ARG A N 1
ATOM 1232 C CA . ARG A 1 157 ? -18.639 -0.676 9.619 1.00 87.06 157 ARG A CA 1
ATOM 1233 C C . ARG A 1 157 ? -19.792 -0.898 8.634 1.00 87.06 157 ARG A C 1
ATOM 1235 O O . ARG A 1 157 ? -20.030 -2.037 8.249 1.00 87.06 157 ARG A O 1
ATOM 1242 N N . SER A 1 158 ? -20.546 0.143 8.281 1.00 82.56 158 SER A N 1
ATOM 1243 C CA . SER A 1 158 ? -21.795 0.008 7.517 1.00 82.56 158 SER A CA 1
ATOM 1244 C C . SER A 1 158 ? -21.584 -0.235 6.021 1.00 82.56 158 SER A C 1
ATOM 1246 O O . SER A 1 158 ? -22.471 -0.771 5.359 1.00 82.56 158 SER A O 1
ATOM 1248 N N . VAL A 1 159 ? -20.404 0.127 5.513 1.00 77.19 159 VAL A N 1
ATOM 1249 C CA . VAL A 1 159 ? -20.069 0.109 4.081 1.00 77.19 159 VAL A CA 1
ATOM 1250 C C . VAL A 1 159 ? -19.642 -1.282 3.596 1.00 77.19 159 VAL A C 1
ATOM 1252 O O . VAL A 1 159 ? -19.834 -1.611 2.431 1.00 77.19 159 VAL A O 1
ATOM 1255 N N . GLU A 1 160 ? -19.104 -2.127 4.481 1.00 83.06 160 GLU A N 1
ATOM 1256 C CA . GLU A 1 160 ? -18.561 -3.428 4.079 1.00 83.06 160 GLU A CA 1
ATOM 1257 C C . GLU A 1 160 ? -19.645 -4.512 4.058 1.00 83.06 160 GLU A C 1
ATOM 1259 O O . GLU A 1 160 ? -20.192 -4.900 5.098 1.00 83.06 160 GLU A O 1
ATOM 1264 N N . HIS A 1 161 ? -19.948 -5.041 2.872 1.00 80.31 161 HIS A N 1
ATOM 1265 C CA . HIS A 1 161 ? -21.037 -6.006 2.688 1.00 80.31 161 HIS A CA 1
ATOM 1266 C C . HIS A 1 161 ? -20.556 -7.458 2.616 1.00 80.31 161 HIS A C 1
ATOM 1268 O O . HIS A 1 161 ? -21.202 -8.343 3.185 1.00 80.31 161 HIS A O 1
ATOM 1274 N N . ASP A 1 162 ? -19.413 -7.711 1.983 1.00 90.25 162 ASP A N 1
ATOM 1275 C CA . ASP A 1 162 ? -18.850 -9.050 1.833 1.00 90.25 162 ASP A CA 1
ATOM 1276 C C . ASP A 1 162 ? -17.772 -9.365 2.884 1.00 90.25 162 ASP A C 1
ATOM 1278 O O . ASP A 1 162 ? -17.303 -8.508 3.637 1.00 90.25 162 ASP A O 1
ATOM 1282 N N . LYS A 1 163 ? -17.406 -10.646 2.969 1.00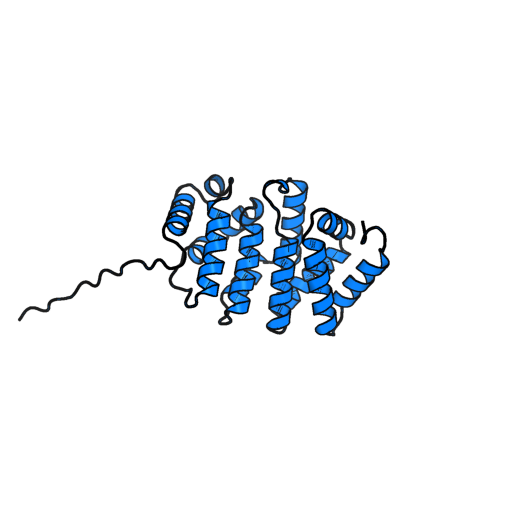 93.50 163 LYS A N 1
ATOM 1283 C CA . LYS A 1 163 ? -16.436 -11.138 3.949 1.00 93.50 163 LYS A CA 1
ATOM 1284 C C . LYS A 1 163 ? -15.030 -10.578 3.704 1.00 93.50 163 LYS A C 1
ATOM 1286 O O . LYS A 1 163 ? -14.373 -10.185 4.662 1.00 93.50 163 LYS A O 1
ATOM 1291 N N . ALA A 1 164 ? -14.580 -10.555 2.450 1.00 94.31 164 ALA A N 1
ATOM 1292 C CA . ALA A 1 164 ? -13.213 -10.178 2.110 1.00 94.31 164 ALA A CA 1
ATOM 1293 C C . ALA A 1 164 ? -12.955 -8.703 2.434 1.00 94.31 164 ALA A C 1
ATOM 1295 O O . ALA A 1 164 ? -11.937 -8.386 3.047 1.00 94.31 164 ALA A O 1
ATOM 1296 N N . SER A 1 165 ? -13.913 -7.828 2.128 1.00 93.12 165 SER A N 1
ATOM 1297 C CA . SER A 1 165 ? -13.815 -6.397 2.428 1.00 93.12 165 SER A CA 1
ATOM 1298 C C . SER A 1 165 ? -13.815 -6.122 3.940 1.00 93.12 165 SER A C 1
ATOM 1300 O O . SER A 1 165 ? -12.988 -5.353 4.438 1.00 93.12 165 SER A O 1
ATOM 1302 N N . LYS A 1 166 ? -14.642 -6.843 4.718 1.00 94.88 166 LYS A N 1
ATOM 1303 C CA . LYS A 1 166 ? -14.614 -6.783 6.196 1.00 94.88 166 LYS A CA 1
ATOM 1304 C C . LYS A 1 166 ? -13.270 -7.220 6.775 1.00 94.88 166 LYS A C 1
ATOM 1306 O O . LYS A 1 166 ? -12.751 -6.553 7.671 1.00 94.88 166 LYS A O 1
ATOM 1311 N N . ASP A 1 167 ? -12.716 -8.319 6.267 1.00 96.62 167 ASP A N 1
ATOM 1312 C CA . ASP A 1 167 ? -11.424 -8.847 6.708 1.00 96.62 167 ASP A CA 1
ATOM 1313 C C . ASP A 1 167 ? -10.288 -7.866 6.355 1.00 96.62 167 ASP A C 1
ATOM 1315 O O . ASP A 1 167 ? -9.468 -7.534 7.211 1.00 96.62 167 ASP A O 1
ATOM 1319 N N . ALA A 1 168 ? -10.284 -7.316 5.135 1.00 96.56 168 ALA A N 1
ATOM 1320 C CA . ALA A 1 168 ? -9.298 -6.331 4.690 1.00 96.56 168 ALA A CA 1
ATOM 1321 C C . ALA A 1 168 ? -9.340 -5.044 5.533 1.00 96.56 168 ALA A C 1
ATOM 1323 O O . ALA A 1 168 ? -8.299 -4.542 5.965 1.00 96.56 168 ALA A O 1
ATOM 1324 N N . LYS A 1 169 ? -10.539 -4.530 5.831 1.00 96.12 169 LYS A N 1
ATOM 1325 C CA . LYS A 1 169 ? -10.705 -3.342 6.679 1.00 96.12 169 LYS A CA 1
ATOM 1326 C C . LYS A 1 169 ? -10.276 -3.597 8.116 1.00 96.12 169 LYS A C 1
ATOM 1328 O O . LYS A 1 169 ? -9.667 -2.735 8.748 1.00 96.12 169 LYS A O 1
ATOM 1333 N N . TYR A 1 170 ? -10.567 -4.785 8.636 1.00 97.44 170 TYR A N 1
ATOM 1334 C CA . TYR A 1 170 ? -10.117 -5.182 9.963 1.00 97.44 170 TYR A CA 1
ATOM 1335 C C . TYR A 1 170 ? -8.591 -5.253 10.055 1.00 97.44 170 TYR A C 1
ATOM 1337 O O . TYR A 1 170 ? -8.038 -4.775 11.043 1.00 97.44 170 TYR A O 1
ATOM 1345 N N . GLU A 1 171 ? -7.897 -5.761 9.033 1.00 98.31 171 GLU A N 1
ATOM 1346 C CA . GLU A 1 171 ? -6.429 -5.755 9.014 1.00 98.31 171 GLU A CA 1
ATOM 1347 C C . GLU A 1 171 ? -5.849 -4.332 8.972 1.00 98.31 171 GLU A C 1
ATOM 1349 O O . GLU A 1 171 ? -4.890 -4.058 9.696 1.00 98.31 171 GLU A O 1
ATOM 1354 N N . LEU A 1 172 ? -6.471 -3.393 8.248 1.00 98.31 172 LEU A N 1
ATOM 1355 C CA . LEU A 1 172 ? -6.101 -1.972 8.308 1.00 98.31 172 LEU A CA 1
ATOM 1356 C C . LEU A 1 172 ? -6.248 -1.407 9.730 1.00 98.31 172 LEU A C 1
ATOM 1358 O O . LEU A 1 172 ? -5.312 -0.815 10.273 1.00 98.31 172 LEU A O 1
ATOM 1362 N N . VAL A 1 173 ? -7.408 -1.616 10.360 1.00 98.19 173 VAL A N 1
ATOM 1363 C CA . VAL A 1 173 ? -7.661 -1.160 11.737 1.00 98.19 173 VAL A CA 1
ATOM 1364 C C . VAL A 1 173 ? -6.671 -1.788 12.713 1.00 98.19 173 VAL A C 1
ATOM 1366 O O . VAL A 1 173 ? -6.159 -1.108 13.598 1.00 98.19 173 VAL A O 1
ATOM 1369 N N . LYS A 1 174 ? -6.373 -3.075 12.552 1.00 98.44 174 LYS A N 1
ATOM 1370 C CA . LYS A 1 174 ? -5.424 -3.812 13.383 1.00 98.44 174 LYS A CA 1
ATOM 1371 C C . LYS A 1 174 ? -4.001 -3.293 13.229 1.00 98.44 174 LYS A C 1
ATOM 1373 O O . LYS A 1 174 ? -3.321 -3.144 14.243 1.00 98.44 174 LYS A O 1
ATOM 1378 N N . ALA A 1 175 ? -3.565 -2.990 12.008 1.00 98.50 175 ALA A N 1
ATOM 1379 C CA . ALA A 1 175 ? -2.262 -2.387 11.756 1.00 98.50 175 ALA A CA 1
ATOM 1380 C C . ALA A 1 175 ? -2.151 -1.009 12.430 1.00 98.50 175 ALA A C 1
ATOM 1382 O O . ALA A 1 175 ? -1.201 -0.773 13.172 1.00 98.50 175 ALA A O 1
ATOM 1383 N N . LEU A 1 176 ? -3.168 -0.149 12.282 1.00 98.38 176 LEU A N 1
ATOM 1384 C CA . LEU A 1 176 ? -3.226 1.145 12.973 1.00 98.38 176 LEU A CA 1
ATOM 1385 C C . LEU A 1 176 ? -3.213 0.975 14.497 1.00 98.38 176 LEU A C 1
ATOM 1387 O O . LEU A 1 176 ? -2.377 1.557 15.177 1.00 98.38 176 LEU A O 1
ATOM 1391 N N . ALA A 1 177 ? -4.114 0.156 15.046 1.00 97.75 177 ALA A N 1
ATOM 1392 C CA . ALA A 1 177 ? -4.294 -0.019 16.487 1.00 97.75 177 ALA A CA 1
ATOM 1393 C C . ALA A 1 177 ? -3.058 -0.597 17.190 1.00 97.75 177 ALA A C 1
ATOM 1395 O O . ALA A 1 177 ? -2.852 -0.337 18.375 1.00 97.75 177 ALA A O 1
ATOM 1396 N N . ASN A 1 178 ? -2.265 -1.411 16.490 1.00 97.31 178 ASN A N 1
ATOM 1397 C CA . ASN A 1 178 ? -1.050 -2.012 17.037 1.00 97.31 178 ASN A CA 1
ATOM 1398 C C . ASN A 1 178 ? 0.196 -1.151 16.847 1.00 97.31 178 ASN A C 1
ATOM 1400 O O . ASN A 1 178 ? 1.236 -1.483 17.418 1.00 97.31 178 ASN A O 1
ATOM 1404 N N . SER A 1 179 ? 0.091 -0.048 16.110 1.00 97.38 179 SER A N 1
ATOM 1405 C CA . SER A 1 179 ? 1.216 0.846 15.930 1.00 97.38 179 SER A CA 1
ATOM 1406 C C . SER A 1 179 ? 1.592 1.569 17.215 1.00 97.38 179 SER A C 1
ATOM 1408 O O . SER A 1 179 ? 0.741 2.002 17.995 1.00 97.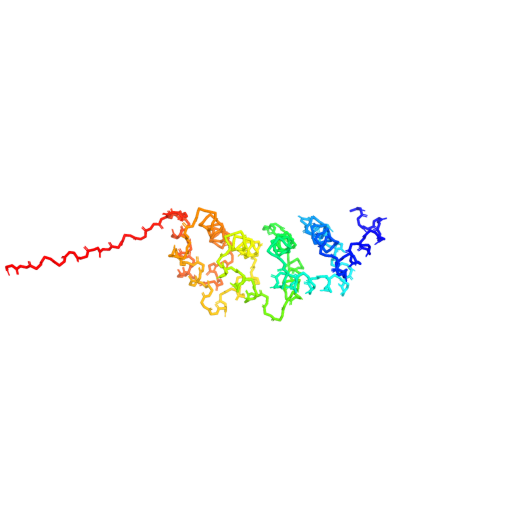38 179 SER A O 1
ATOM 1410 N N . LYS A 1 180 ? 2.899 1.740 17.421 1.00 96.44 180 LYS A N 1
ATOM 1411 C CA . LYS A 1 180 ? 3.448 2.417 18.601 1.00 96.44 180 LYS A CA 1
ATOM 1412 C C . LYS A 1 180 ? 3.189 3.924 18.579 1.00 96.44 180 LYS A C 1
ATOM 1414 O O . LYS A 1 180 ? 3.139 4.532 19.641 1.00 96.44 180 LYS A O 1
ATOM 1419 N N . THR A 1 181 ? 3.001 4.513 17.398 1.00 97.62 181 THR A N 1
ATOM 1420 C CA . THR A 1 181 ? 2.864 5.969 17.225 1.00 97.62 181 THR A CA 1
ATOM 1421 C C . THR A 1 181 ? 1.422 6.438 17.052 1.00 97.62 181 THR A C 1
ATOM 1423 O O . THR A 1 181 ? 1.154 7.635 17.135 1.00 97.62 181 THR A O 1
ATOM 1426 N N . VAL A 1 182 ? 0.460 5.523 16.863 1.00 97.75 182 VAL A N 1
ATOM 1427 C CA . VAL A 1 182 ? -0.928 5.905 16.547 1.00 97.75 182 VAL A CA 1
ATOM 1428 C C . VAL A 1 182 ? -1.590 6.710 17.666 1.00 97.75 182 VAL A C 1
ATOM 1430 O O . VAL A 1 182 ? -2.345 7.631 17.382 1.00 97.75 182 VAL A O 1
ATOM 1433 N N . ALA A 1 183 ? -1.318 6.398 18.938 1.00 97.56 183 ALA A N 1
ATOM 1434 C CA . ALA A 1 183 ? -1.944 7.088 20.067 1.00 97.56 183 ALA A CA 1
ATOM 1435 C C . ALA A 1 183 ? -1.492 8.551 20.160 1.00 97.56 183 ALA A C 1
ATOM 1437 O O . ALA A 1 183 ? -2.293 9.426 20.485 1.00 97.56 183 ALA A O 1
ATOM 1438 N N . GLU A 1 184 ? -0.227 8.804 19.822 1.00 98.00 184 GLU A N 1
ATOM 1439 C CA . GLU A 1 184 ? 0.347 10.143 19.737 1.00 98.00 184 GLU A CA 1
ATOM 1440 C C . GLU A 1 184 ? -0.217 10.911 18.534 1.00 98.00 184 GLU A C 1
ATOM 1442 O O . GLU A 1 184 ? -0.625 12.059 18.681 1.00 98.00 184 GLU A O 1
ATOM 1447 N N . ILE A 1 185 ? -0.304 10.270 17.361 1.00 98.12 185 ILE A N 1
ATOM 1448 C CA . ILE A 1 185 ? -0.679 10.943 16.108 1.00 98.12 185 ILE A CA 1
ATOM 1449 C C . ILE A 1 185 ? -2.198 11.118 15.964 1.00 98.12 185 ILE A C 1
ATOM 1451 O O . ILE A 1 185 ? -2.661 12.207 15.641 1.00 98.12 185 ILE A O 1
ATOM 1455 N N . PHE A 1 186 ? -2.992 10.070 16.200 1.00 97.62 186 PHE A N 1
ATOM 1456 C CA . PHE A 1 186 ? -4.457 10.114 16.064 1.00 97.62 186 PHE A CA 1
ATOM 1457 C C . PHE A 1 186 ? -5.142 10.666 17.324 1.00 97.62 186 PHE A C 1
ATOM 1459 O O . PHE A 1 186 ? -6.337 10.989 17.295 1.00 97.62 186 PHE A O 1
ATOM 1466 N N . GLY A 1 187 ? -4.407 10.734 18.436 1.00 96.94 187 GLY A N 1
ATOM 1467 C CA . GLY A 1 187 ? -4.912 11.080 19.757 1.00 96.94 187 GLY A CA 1
ATOM 1468 C C . GLY A 1 187 ? -5.623 9.921 20.465 1.00 96.94 187 GLY A C 1
ATOM 1469 O O . GLY A 1 187 ? -6.197 9.015 19.852 1.00 96.94 187 GLY A O 1
ATOM 1470 N N . ASN A 1 188 ? -5.650 9.992 21.800 1.00 94.94 188 ASN A N 1
ATOM 1471 C CA . ASN A 1 188 ? -6.197 8.941 22.668 1.00 94.94 188 ASN A CA 1
ATOM 1472 C C . ASN A 1 188 ? -7.647 8.554 22.340 1.00 94.94 188 ASN A C 1
ATOM 1474 O O . ASN A 1 188 ? -7.991 7.377 22.403 1.00 94.94 188 ASN A O 1
ATOM 1478 N N . SER A 1 189 ? -8.495 9.516 21.962 1.00 96.12 189 SER A N 1
ATOM 1479 C CA . SER A 1 189 ? -9.898 9.241 21.618 1.00 96.12 189 SER A CA 1
ATOM 1480 C C . SER A 1 189 ? -10.015 8.287 20.423 1.00 96.12 189 SER A C 1
ATOM 1482 O O . SER A 1 189 ? -10.674 7.251 20.508 1.00 96.12 189 SER A O 1
ATOM 1484 N N . ASN A 1 190 ? -9.315 8.576 19.323 1.00 96.88 190 ASN A N 1
ATOM 1485 C CA . ASN A 1 190 ? -9.339 7.725 18.134 1.00 96.88 190 ASN A CA 1
ATOM 1486 C C . ASN A 1 190 ? -8.612 6.399 18.363 1.00 96.88 190 ASN A C 1
ATOM 1488 O O . ASN A 1 190 ? -9.091 5.361 17.910 1.00 96.88 190 ASN A O 1
ATOM 1492 N N . TYR A 1 191 ? -7.519 6.403 19.126 1.00 97.38 191 TYR A N 1
ATOM 1493 C CA . TYR A 1 191 ? -6.835 5.175 19.522 1.00 97.38 191 TYR A CA 1
ATOM 1494 C C . TYR A 1 191 ? -7.749 4.215 20.299 1.00 97.38 191 TYR A C 1
ATOM 1496 O O . TYR A 1 191 ? -7.812 3.028 19.978 1.00 97.38 191 TYR A O 1
ATOM 1504 N N . LEU A 1 192 ? -8.521 4.716 21.270 1.00 97.44 192 LEU A N 1
ATOM 1505 C CA . LEU A 1 192 ? -9.490 3.897 22.005 1.00 97.44 192 LEU A CA 1
ATOM 1506 C C . LEU A 1 192 ? -10.584 3.343 21.087 1.00 97.44 192 LEU A C 1
ATOM 1508 O O . LEU A 1 192 ? -10.964 2.182 21.227 1.00 97.44 192 LEU A O 1
ATOM 1512 N N . ARG A 1 193 ? -11.052 4.130 20.110 1.00 96.88 193 ARG A N 1
ATOM 1513 C CA . ARG A 1 193 ? -12.020 3.651 19.111 1.00 96.88 193 ARG A CA 1
ATOM 1514 C C . ARG A 1 193 ? -11.431 2.531 18.243 1.00 96.88 193 ARG A C 1
ATOM 1516 O O . ARG A 1 193 ? -12.104 1.525 18.040 1.00 96.88 193 ARG A O 1
ATOM 1523 N N . LEU A 1 194 ? -10.186 2.668 17.777 1.00 97.50 194 LEU A N 1
ATOM 1524 C CA . LEU A 1 194 ? -9.470 1.626 17.025 1.00 97.50 194 LEU A CA 1
ATOM 1525 C C . LEU A 1 194 ? -9.315 0.339 17.854 1.00 97.50 194 LEU A C 1
ATOM 1527 O O . LEU A 1 194 ? -9.567 -0.758 17.356 1.00 97.50 194 LEU A O 1
ATOM 1531 N N . ARG A 1 195 ? -8.961 0.459 19.141 1.00 97.75 195 ARG A N 1
ATOM 1532 C CA . ARG A 1 195 ? -8.867 -0.681 20.071 1.00 97.75 195 ARG A CA 1
ATOM 1533 C C . ARG A 1 195 ? -10.214 -1.361 20.306 1.00 97.75 195 ARG A C 1
ATOM 1535 O O . ARG A 1 195 ? -10.268 -2.589 20.298 1.00 97.75 195 ARG A O 1
ATOM 1542 N N . ALA A 1 196 ? -11.286 -0.585 20.461 1.00 96.69 196 ALA A N 1
ATOM 1543 C CA . ALA A 1 196 ? -12.638 -1.124 20.567 1.00 96.69 196 ALA A CA 1
ATOM 1544 C C . ALA A 1 196 ? -13.009 -1.911 19.301 1.00 96.69 196 ALA A C 1
ATOM 1546 O O . ALA A 1 196 ? -13.375 -3.081 19.403 1.00 96.69 196 ALA A O 1
ATOM 1547 N N . TYR A 1 197 ? -12.789 -1.330 18.115 1.00 96.00 197 TYR A N 1
ATOM 1548 C CA . TYR A 1 197 ? -13.038 -2.007 16.839 1.00 96.00 197 TYR A CA 1
ATOM 1549 C C . TYR A 1 197 ? -12.282 -3.340 16.747 1.00 96.00 197 TYR A C 1
ATOM 1551 O O . TYR A 1 197 ? -12.864 -4.363 16.378 1.00 96.00 197 TYR A O 1
ATOM 1559 N N . LEU A 1 198 ? -10.996 -3.341 17.121 1.00 95.69 198 LEU A N 1
ATOM 1560 C CA . LEU A 1 198 ? -10.157 -4.539 17.128 1.00 95.69 198 LEU A CA 1
ATOM 1561 C C . LEU A 1 198 ? -10.718 -5.631 18.052 1.00 95.69 198 LEU A C 1
ATOM 1563 O O . LEU A 1 198 ? -10.751 -6.796 17.655 1.00 95.69 198 LEU A O 1
ATOM 1567 N N . SER A 1 199 ? -11.169 -5.252 19.254 1.00 96.62 199 SER A N 1
ATOM 1568 C CA . SER A 1 199 ? -11.727 -6.176 20.252 1.00 96.62 199 SER A CA 1
ATOM 1569 C C . SER A 1 199 ? -13.089 -6.757 19.862 1.00 96.62 199 SER A C 1
ATOM 1571 O O . SER A 1 199 ? -13.370 -7.915 20.151 1.00 96.62 199 SER A O 1
ATOM 1573 N N . GLU A 1 200 ? -13.916 -5.971 19.173 1.00 95.56 200 GLU A N 1
ATOM 1574 C CA . GLU A 1 200 ? -15.236 -6.377 18.682 1.00 95.56 200 GLU A CA 1
ATOM 1575 C C . GLU A 1 200 ? -15.141 -7.346 17.490 1.00 95.56 200 GLU A C 1
ATOM 1577 O O . GLU A 1 200 ? -16.037 -8.159 17.268 1.00 95.56 200 GLU A O 1
ATOM 1582 N N . GLY A 1 201 ? -14.056 -7.272 16.715 1.00 94.62 201 GLY A N 1
ATOM 1583 C CA . GLY A 1 201 ? -13.830 -8.125 15.550 1.00 94.62 201 GLY A CA 1
ATOM 1584 C C . GLY A 1 201 ? -14.447 -7.594 14.242 1.00 94.62 201 GLY A C 1
ATOM 1585 O O . GLY A 1 201 ? -15.200 -6.613 14.244 1.00 94.62 201 GLY A O 1
ATOM 1586 N N . PRO A 1 202 ? -14.138 -8.236 13.098 1.00 93.19 202 PRO A N 1
ATOM 1587 C CA . PRO A 1 202 ? -14.536 -7.781 11.757 1.00 93.19 202 PRO A CA 1
ATOM 1588 C C . PRO A 1 202 ? -16.049 -7.833 11.495 1.00 93.19 202 PRO A C 1
ATOM 1590 O O . PRO A 1 202 ? -16.570 -7.036 10.719 1.00 93.19 202 PRO A O 1
ATOM 1593 N N . TYR A 1 203 ? -16.773 -8.745 12.152 1.00 93.31 203 TYR A N 1
ATOM 1594 C CA . TYR A 1 203 ? -18.193 -9.012 11.877 1.00 93.31 203 TYR A CA 1
ATOM 1595 C C . TYR A 1 203 ? -19.157 -8.406 12.901 1.00 93.31 203 TYR A C 1
ATOM 1597 O O . TYR A 1 203 ? -20.355 -8.677 12.845 1.00 93.31 203 TYR A O 1
ATOM 1605 N N . TYR A 1 204 ? -18.656 -7.604 13.842 1.00 90.88 204 TYR A N 1
ATOM 1606 C CA . TYR A 1 204 ? -19.509 -6.952 14.827 1.00 90.88 204 TYR A CA 1
ATOM 1607 C C . TYR A 1 204 ? -20.463 -5.950 14.167 1.00 90.88 204 TYR A C 1
ATOM 1609 O O . TYR A 1 204 ? -20.050 -5.096 13.377 1.00 90.88 204 TYR A O 1
ATOM 1617 N N . VAL A 1 205 ? -21.738 -6.040 14.542 1.00 84.06 205 VAL A N 1
ATOM 1618 C CA . VAL A 1 205 ? -22.808 -5.135 14.122 1.00 84.06 205 VAL A CA 1
ATOM 1619 C C . VAL A 1 205 ? -23.343 -4.445 15.368 1.00 84.06 205 VAL A C 1
ATOM 1621 O O . VAL A 1 205 ? -23.719 -5.109 16.335 1.00 84.06 205 VAL A O 1
ATOM 1624 N N . LYS A 1 206 ? -23.387 -3.109 15.348 1.00 79.75 206 LYS A N 1
ATOM 1625 C CA . LYS A 1 206 ? -23.989 -2.346 16.444 1.00 79.75 206 LYS A CA 1
ATOM 1626 C C . LYS A 1 206 ? -25.472 -2.717 16.559 1.00 79.75 206 LYS A C 1
ATOM 1628 O O . LYS A 1 206 ? -26.177 -2.624 15.552 1.00 79.75 206 LYS A O 1
ATOM 1633 N N . PRO A 1 207 ? -25.965 -3.089 17.752 1.00 74.12 207 PRO A N 1
ATOM 1634 C CA . PRO A 1 207 ? -27.389 -3.294 17.961 1.00 74.12 207 PRO A CA 1
ATOM 1635 C C . PRO A 1 207 ? -28.137 -1.996 17.642 1.00 74.12 207 PRO A C 1
ATOM 1637 O O . PRO A 1 207 ? -27.898 -0.967 18.277 1.00 74.12 207 PRO A O 1
ATOM 1640 N N . VAL A 1 208 ? -29.028 -2.023 16.652 1.00 70.62 208 VAL A N 1
ATOM 1641 C CA . VAL A 1 208 ? -29.961 -0.916 16.420 1.00 70.62 208 VAL A CA 1
ATOM 1642 C C . VAL A 1 208 ? -31.104 -1.107 17.405 1.00 70.62 208 VAL A C 1
ATOM 1644 O O . VAL A 1 208 ? -31.851 -2.080 17.301 1.00 70.62 208 VAL A O 1
ATOM 1647 N N . ALA A 1 209 ? -31.225 -0.207 18.383 1.00 60.16 209 ALA A N 1
ATOM 1648 C CA . ALA A 1 209 ? -32.376 -0.182 19.274 1.00 60.16 209 ALA A CA 1
ATOM 1649 C C . ALA A 1 209 ? -33.626 0.108 18.433 1.00 60.16 209 ALA A C 1
ATOM 1651 O O . ALA A 1 209 ? -33.875 1.240 18.028 1.00 60.16 209 ALA A O 1
ATOM 1652 N N . THR A 1 210 ? -34.388 -0.934 18.119 1.00 52.69 210 THR A N 1
ATOM 1653 C CA . THR A 1 210 ? -35.703 -0.800 17.501 1.00 52.69 210 THR A CA 1
ATOM 1654 C C . THR A 1 210 ? -36.656 -0.371 18.607 1.00 52.69 210 THR A C 1
ATOM 1656 O O . THR A 1 210 ? -37.138 -1.191 19.381 1.00 52.69 210 THR A O 1
ATOM 1659 N N . THR A 1 211 ? -36.893 0.934 18.739 1.00 57.34 211 THR A N 1
ATOM 1660 C CA . THR A 1 211 ? -38.013 1.422 19.545 1.00 57.34 211 THR A CA 1
ATOM 1661 C C . THR A 1 211 ? -39.295 0.994 18.840 1.00 57.34 211 THR A C 1
ATOM 1663 O O . THR A 1 211 ? -39.699 1.614 17.856 1.00 57.34 211 THR A O 1
ATOM 1666 N N . ALA A 1 212 ? -39.900 -0.103 19.297 1.00 57.03 212 ALA A N 1
ATOM 1667 C CA . ALA A 1 212 ? -41.260 -0.455 18.926 1.00 57.03 212 ALA A CA 1
ATOM 1668 C C . ALA A 1 212 ? -42.169 0.680 19.408 1.00 57.03 212 ALA A C 1
ATOM 1670 O O . ALA A 1 212 ? -42.267 0.938 20.607 1.00 57.03 212 ALA A O 1
ATOM 1671 N N . VAL A 1 213 ? -42.784 1.401 18.474 1.00 56.72 213 VAL A N 1
ATOM 1672 C CA . VAL A 1 213 ? -43.885 2.299 18.808 1.00 56.72 213 VAL A CA 1
ATOM 1673 C C . VAL A 1 213 ? -45.093 1.388 19.002 1.00 56.72 213 VAL A C 1
ATOM 1675 O O . VAL A 1 213 ? -45.748 1.015 18.032 1.00 56.72 213 VAL A O 1
ATOM 1678 N N . GLU A 1 214 ? -45.340 0.954 20.239 1.00 53.03 214 GLU A N 1
ATOM 1679 C CA . GLU A 1 214 ? -46.661 0.456 20.626 1.00 53.03 214 GLU A CA 1
ATOM 1680 C C . GLU A 1 214 ? -47.626 1.638 20.501 1.00 53.03 214 GLU A C 1
ATOM 1682 O O . GLU A 1 214 ? -47.721 2.498 21.376 1.00 53.03 214 GLU A O 1
ATOM 1687 N N . GLY A 1 215 ? -48.278 1.730 19.341 1.00 53.34 215 GLY A N 1
ATOM 1688 C CA . GLY A 1 215 ? -49.479 2.532 19.182 1.00 53.34 215 GLY A CA 1
ATOM 1689 C C . GLY A 1 215 ? -50.576 1.891 20.018 1.00 53.34 215 GLY A C 1
ATOM 1690 O O . GLY A 1 215 ? -51.080 0.830 19.658 1.00 53.34 215 GLY A O 1
ATOM 1691 N N . ALA A 1 216 ? -50.857 2.521 21.153 1.00 48.81 216 ALA A N 1
ATOM 1692 C CA . ALA A 1 216 ? -52.008 2.267 21.996 1.00 48.81 216 ALA A CA 1
ATOM 1693 C C . ALA A 1 216 ? -53.317 2.633 21.269 1.00 48.81 216 ALA A C 1
ATOM 1695 O O . ALA A 1 216 ? -53.359 3.669 20.604 1.00 48.81 216 ALA A O 1
ATOM 1696 N N . ASP A 1 217 ? -54.322 1.777 21.487 1.00 40.38 217 ASP A N 1
ATOM 1697 C CA . ASP A 1 217 ? -55.779 1.905 21.277 1.00 40.38 217 ASP A CA 1
ATOM 1698 C C . ASP A 1 217 ? -56.343 2.192 19.868 1.00 40.38 217 ASP A C 1
ATOM 1700 O O . ASP A 1 217 ? -56.132 3.286 19.296 1.00 40.38 217 ASP A O 1
#